Protein AF-F3KJ73-F1 (afdb_monomer_lite)

Secondary structure (DSSP, 8-state):
--HHHHHHHHHHHHTTS--------HHHHHHHHHHHHHHHHHHHHHHHHHHHTT-HHHHHHHHHHHHHHHHHHHHHHHHHHHHHHHHHHHHHHHHHHHHHTT--HHHHHHHHHHHHHHHTTS---S-HHHHHHHHHHHHHHHHHHHHHHT-HHHHHHHHHHHHHHHHHHHHS--S-HHHHHHHHHHHHHHHHHHHTT--HHHHHHHHHHHHHHHHHHHHHHHHHHHHHHHHHHHHHH----

Structure (mmCIF, N/CA/C/O backbone):
data_AF-F3KJ73-F1
#
_entry.id   AF-F3KJ73-F1
#
loop_
_atom_site.group_PDB
_atom_site.id
_atom_site.type_symbol
_atom_site.label_atom_id
_atom_site.label_alt_id
_atom_site.label_comp_id
_atom_site.label_asym_id
_atom_site.label_entity_id
_atom_site.label_seq_id
_atom_site.pdbx_PDB_ins_code
_atom_site.Cartn_x
_atom_site.Cartn_y
_atom_site.Cartn_z
_atom_site.occupancy
_atom_site.B_iso_or_equiv
_atom_site.auth_seq_id
_atom_site.auth_comp_id
_atom_site.auth_asym_id
_atom_site.auth_atom_id
_atom_site.pdbx_PDB_model_num
ATOM 1 N N . MET A 1 1 ? -6.380 57.209 -18.522 1.00 52.78 1 MET A N 1
ATOM 2 C CA . MET A 1 1 ? -5.997 56.316 -17.401 1.00 52.78 1 MET A CA 1
ATOM 3 C C . MET A 1 1 ? -6.526 54.876 -17.572 1.00 52.78 1 MET A C 1
ATOM 5 O O . MET A 1 1 ? -6.978 54.274 -16.612 1.00 52.78 1 MET A O 1
ATOM 9 N N . LYS A 1 2 ? -6.489 54.308 -18.791 1.00 51.50 2 LYS A N 1
ATOM 10 C CA . LYS A 1 2 ? -6.886 52.906 -19.067 1.00 51.50 2 LYS A CA 1
ATOM 11 C C . LYS A 1 2 ? -5.881 52.136 -19.941 1.00 51.50 2 LYS A C 1
ATOM 13 O O . LYS A 1 2 ? -5.994 50.927 -20.051 1.00 51.50 2 LYS A O 1
ATOM 18 N N . LEU A 1 3 ? -4.882 52.806 -20.525 1.00 44.19 3 LEU A N 1
ATOM 19 C CA . LEU A 1 3 ? -3.929 52.182 -21.453 1.00 44.19 3 LEU A CA 1
ATOM 20 C C . LEU A 1 3 ? -2.746 51.506 -20.734 1.00 44.19 3 LEU A C 1
ATOM 22 O O . LEU A 1 3 ? -2.276 50.460 -21.161 1.00 44.19 3 LEU A O 1
ATOM 26 N N . THR A 1 4 ? -2.314 52.049 -19.593 1.00 46.94 4 THR A N 1
ATOM 27 C CA . THR A 1 4 ? -1.216 51.492 -18.783 1.00 46.94 4 THR A CA 1
ATOM 28 C C . THR A 1 4 ? -1.594 50.201 -18.052 1.00 46.94 4 THR A C 1
ATOM 30 O O . THR A 1 4 ? -0.714 49.413 -17.727 1.00 46.94 4 THR A O 1
ATOM 33 N N . PHE A 1 5 ? -2.889 49.946 -17.840 1.00 45.97 5 PHE A N 1
ATOM 34 C CA . PHE A 1 5 ? -3.372 48.734 -17.169 1.00 45.97 5 PHE A CA 1
ATOM 35 C C . PHE A 1 5 ? -3.353 47.504 -18.096 1.00 45.97 5 PHE A C 1
ATOM 37 O O . PHE A 1 5 ? -3.028 46.406 -17.659 1.00 45.97 5 PHE A O 1
ATOM 44 N N . TYR A 1 6 ? -3.614 47.689 -19.397 1.00 47.72 6 TYR A N 1
ATOM 45 C CA . TYR A 1 6 ? -3.570 46.592 -20.374 1.00 47.72 6 TYR A CA 1
ATOM 46 C C . TYR A 1 6 ? -2.143 46.166 -20.740 1.00 47.72 6 TYR A C 1
ATOM 48 O O . TYR A 1 6 ? -1.918 44.993 -21.029 1.00 47.72 6 TYR A O 1
ATOM 56 N N . LEU A 1 7 ? -1.166 47.079 -20.671 1.00 44.06 7 LEU A N 1
ATOM 57 C CA . LEU A 1 7 ? 0.230 46.739 -20.959 1.00 44.06 7 LEU A CA 1
ATOM 58 C C . LEU A 1 7 ? 0.836 45.820 -19.881 1.00 44.06 7 LEU A C 1
ATOM 60 O O . LEU A 1 7 ? 1.591 44.909 -20.206 1.00 44.06 7 LEU A O 1
ATOM 64 N N . TYR A 1 8 ? 0.449 46.004 -18.613 1.00 46.38 8 TYR A N 1
ATOM 65 C CA . TYR A 1 8 ? 0.859 45.112 -17.522 1.00 46.38 8 TYR A CA 1
ATOM 66 C C . TYR A 1 8 ? 0.185 43.735 -17.605 1.00 46.38 8 TYR A C 1
ATOM 68 O O . TYR A 1 8 ? 0.820 42.732 -17.289 1.00 46.38 8 TYR A O 1
ATOM 76 N N . LEU A 1 9 ? -1.057 43.657 -18.098 1.00 41.31 9 LEU A N 1
ATOM 77 C CA . LEU A 1 9 ? -1.753 42.377 -18.261 1.00 41.31 9 LEU A CA 1
ATOM 78 C C . LEU A 1 9 ? -1.114 41.504 -19.359 1.00 41.31 9 LEU A C 1
ATOM 80 O O . LEU A 1 9 ? -1.038 40.289 -19.211 1.00 41.31 9 LEU A O 1
ATOM 84 N N . ILE A 1 10 ? -0.591 42.113 -20.429 1.00 47.97 10 ILE A N 1
ATOM 85 C CA . ILE A 1 10 ? 0.081 41.384 -21.521 1.00 47.97 10 ILE A CA 1
ATOM 86 C C . ILE A 1 10 ? 1.466 40.871 -21.091 1.00 47.97 10 ILE A C 1
ATOM 88 O O . ILE A 1 10 ? 1.855 39.773 -21.481 1.00 47.97 10 ILE A O 1
ATOM 92 N N . ILE A 1 11 ? 2.183 41.601 -20.231 1.00 46.78 11 ILE A N 1
ATOM 93 C CA . ILE A 1 11 ? 3.497 41.166 -19.723 1.00 46.78 11 ILE A CA 1
ATOM 94 C C . ILE A 1 11 ? 3.358 40.008 -18.718 1.00 46.78 11 ILE A C 1
ATOM 96 O O . ILE A 1 11 ? 4.176 39.090 -18.733 1.00 46.78 11 ILE A O 1
ATOM 100 N N . VAL A 1 12 ? 2.295 39.981 -17.905 1.00 40.19 12 VAL A N 1
ATOM 101 C CA . VAL A 1 12 ? 2.042 38.864 -16.971 1.00 40.19 12 VAL A CA 1
ATOM 102 C C . VAL A 1 12 ? 1.612 37.587 -17.706 1.00 40.19 12 VAL A C 1
ATOM 104 O O . VAL A 1 12 ? 1.987 36.493 -17.292 1.00 40.19 12 VAL A O 1
ATOM 107 N N . VAL A 1 13 ? 0.906 37.702 -18.836 1.00 41.72 13 VAL A N 1
ATOM 108 C CA . VAL A 1 13 ? 0.508 36.534 -19.644 1.00 41.72 13 VAL A CA 1
ATOM 109 C C . VAL A 1 13 ? 1.679 35.974 -20.468 1.00 41.72 13 VAL A C 1
ATOM 111 O O . VAL A 1 13 ? 1.745 34.766 -20.680 1.00 41.72 13 VAL A O 1
ATOM 114 N N . PHE A 1 14 ? 2.655 36.797 -20.869 1.00 35.41 14 PHE A N 1
ATOM 115 C CA . PHE A 1 14 ? 3.817 36.318 -21.634 1.00 35.41 14 PHE A CA 1
ATOM 116 C C . PHE A 1 14 ? 4.936 35.708 -20.770 1.00 35.41 14 PHE A C 1
ATOM 118 O O . PHE A 1 14 ? 5.710 34.892 -21.266 1.00 35.41 14 PHE A O 1
ATOM 125 N N . ALA A 1 15 ? 5.000 36.027 -19.472 1.00 38.41 15 ALA A N 1
ATOM 126 C CA . ALA A 1 15 ? 5.974 35.431 -18.549 1.00 38.41 15 ALA A CA 1
ATOM 127 C C . ALA A 1 15 ? 5.635 33.982 -18.130 1.00 38.41 15 ALA A C 1
ATOM 129 O O . ALA A 1 15 ? 6.508 33.271 -17.643 1.00 38.41 15 ALA A O 1
ATOM 130 N N . PHE A 1 16 ? 4.402 33.515 -18.365 1.00 38.56 16 PHE A N 1
ATOM 131 C CA . PHE A 1 16 ? 3.991 32.120 -18.134 1.00 38.56 16 PHE A CA 1
ATOM 132 C C . PHE A 1 16 ? 4.123 31.21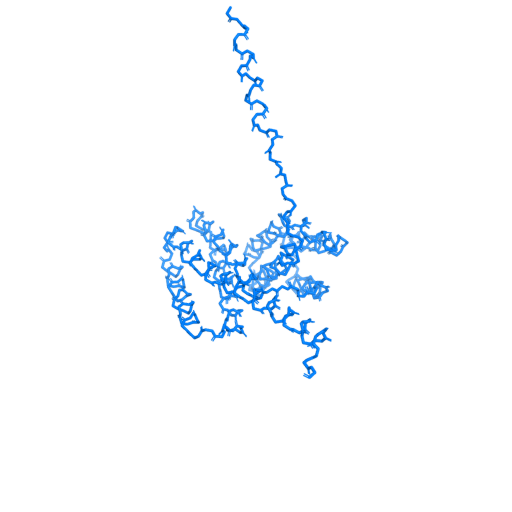7 -19.377 1.00 38.56 16 PHE A C 1
ATOM 134 O O . PHE A 1 16 ? 3.861 30.019 -19.300 1.00 38.56 16 PHE A O 1
ATOM 141 N N . GLY A 1 17 ? 4.544 31.767 -20.522 1.00 33.19 17 GLY A N 1
ATOM 142 C CA . GLY A 1 17 ? 4.559 31.073 -21.817 1.00 33.19 17 GLY A CA 1
ATOM 143 C C . GLY A 1 17 ? 5.845 30.321 -22.173 1.00 33.19 17 GLY A C 1
ATOM 144 O O . GLY A 1 17 ? 5.947 29.820 -23.289 1.00 33.19 17 GLY A O 1
ATOM 145 N N . ILE A 1 18 ? 6.833 30.242 -21.276 1.00 38.88 18 ILE A N 1
ATOM 146 C CA . ILE A 1 18 ? 8.093 29.520 -21.525 1.00 38.88 18 ILE A CA 1
ATOM 147 C C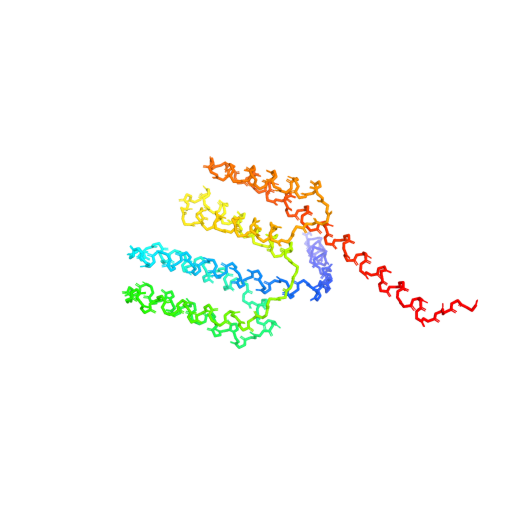 . ILE A 1 18 ? 8.431 28.629 -20.324 1.00 38.88 18 ILE A C 1
ATOM 149 O O . ILE A 1 18 ? 9.519 28.687 -19.763 1.00 38.88 18 ILE A O 1
ATOM 153 N N . PHE A 1 19 ? 7.496 27.768 -19.925 1.00 33.50 19 PHE A N 1
ATOM 154 C CA . PHE A 1 19 ? 7.913 26.463 -19.423 1.00 33.50 19 PHE A CA 1
ATOM 155 C C . PHE A 1 19 ? 8.141 25.600 -20.657 1.00 33.50 19 PHE A C 1
ATOM 157 O O . PHE A 1 19 ? 7.225 24.994 -21.210 1.00 33.50 19 PHE A O 1
ATOM 164 N N . THR A 1 20 ? 9.381 25.593 -21.139 1.00 29.62 20 THR A N 1
ATOM 165 C CA . THR A 1 20 ? 9.847 24.483 -21.957 1.00 29.62 20 THR A CA 1
ATOM 166 C C . THR A 1 20 ? 9.639 23.233 -21.118 1.00 29.62 20 THR A C 1
ATOM 168 O O . THR A 1 20 ? 10.323 23.054 -20.110 1.00 29.62 20 THR A O 1
ATOM 171 N N . PHE A 1 21 ? 8.683 22.393 -21.513 1.00 32.50 21 PHE A N 1
ATOM 172 C CA . PHE A 1 21 ? 8.703 20.983 -21.169 1.00 32.50 21 PHE A CA 1
ATOM 173 C C . PHE A 1 21 ? 10.054 20.458 -21.651 1.00 32.50 21 PHE A C 1
ATOM 175 O O . PHE A 1 21 ? 10.248 20.160 -22.830 1.00 32.50 21 PHE A O 1
ATOM 182 N N . THR A 1 22 ? 11.038 20.427 -20.758 1.00 31.39 22 THR A N 1
ATOM 183 C CA . THR A 1 22 ? 12.159 19.527 -20.938 1.00 31.39 22 THR A CA 1
ATOM 184 C C . THR A 1 22 ? 11.528 18.145 -20.979 1.00 31.39 22 THR A C 1
ATOM 186 O O . THR A 1 22 ? 10.776 17.773 -20.081 1.00 31.39 22 THR A O 1
ATOM 189 N N . ASN A 1 23 ? 11.750 17.421 -22.076 1.00 32.97 23 ASN A N 1
ATOM 190 C CA . ASN A 1 23 ? 11.418 16.008 -22.169 1.00 32.97 23 ASN A CA 1
ATOM 191 C C . ASN A 1 23 ? 12.169 15.303 -21.038 1.00 32.97 23 ASN A C 1
ATOM 193 O O . ASN A 1 23 ? 13.349 14.974 -21.172 1.00 32.97 23 ASN A O 1
ATOM 197 N N . SER A 1 24 ? 11.515 15.157 -19.890 1.00 29.59 24 SER A N 1
ATOM 198 C CA . SER A 1 24 ? 12.067 14.441 -18.764 1.00 29.59 24 SER A CA 1
ATOM 199 C C . SER A 1 24 ? 12.010 12.962 -19.105 1.00 29.59 24 SER A C 1
ATOM 201 O O . SER A 1 24 ? 10.958 12.335 -19.072 1.00 29.59 24 SER A O 1
ATOM 203 N N . VAL A 1 25 ? 13.186 12.449 -19.452 1.00 34.12 25 VAL A N 1
ATOM 204 C CA . VAL A 1 25 ? 13.675 11.160 -18.975 1.00 34.12 25 VAL A CA 1
ATOM 205 C C . VAL A 1 25 ? 12.771 9.975 -19.339 1.00 34.12 25 VAL A C 1
ATOM 207 O O . VAL A 1 25 ? 11.984 9.490 -18.535 1.00 34.12 25 VAL A O 1
ATOM 210 N N . PHE A 1 26 ? 12.989 9.412 -20.530 1.00 32.97 26 PHE A N 1
ATOM 211 C CA . PHE A 1 26 ? 12.457 8.093 -20.902 1.00 32.97 26 PHE A CA 1
ATOM 212 C C . PHE A 1 26 ? 12.797 6.987 -19.877 1.00 32.97 26 PHE A C 1
ATOM 214 O O . PHE A 1 26 ? 12.058 6.019 -19.778 1.00 32.97 26 PHE A O 1
ATOM 221 N N . ALA A 1 27 ? 13.852 7.149 -19.069 1.00 30.78 27 ALA A N 1
ATOM 222 C CA . ALA A 1 27 ? 14.213 6.207 -18.005 1.00 30.78 27 ALA A CA 1
ATOM 223 C C . ALA A 1 27 ? 13.337 6.306 -16.732 1.00 30.78 27 ALA A C 1
ATOM 225 O O . ALA A 1 27 ? 13.255 5.338 -15.992 1.00 30.78 27 ALA A O 1
ATOM 226 N N . GLN A 1 28 ? 12.652 7.431 -16.485 1.00 37.38 28 GLN A N 1
ATOM 227 C CA . GLN A 1 28 ? 11.828 7.633 -15.282 1.00 37.38 28 GLN A CA 1
ATOM 228 C C . GLN A 1 28 ? 10.422 7.027 -15.441 1.00 37.38 28 GLN A C 1
ATOM 230 O O . GLN A 1 28 ? 9.738 6.772 -14.455 1.00 37.38 28 GLN A O 1
ATOM 235 N N . ASN A 1 29 ? 9.988 6.769 -16.681 1.00 45.56 29 ASN A N 1
ATOM 236 C CA . ASN A 1 29 ? 8.670 6.200 -16.966 1.00 45.56 29 ASN A CA 1
ATOM 237 C C . ASN A 1 29 ? 8.579 4.689 -16.699 1.00 45.56 29 ASN A C 1
ATOM 239 O O . ASN A 1 29 ? 7.525 4.245 -16.260 1.00 45.56 29 ASN A O 1
ATOM 243 N N . GLU A 1 30 ? 9.644 3.909 -16.920 1.00 48.50 30 GLU A N 1
ATOM 244 C CA . GLU A 1 30 ? 9.627 2.449 -16.684 1.00 48.50 30 GLU A CA 1
ATOM 245 C C . GLU A 1 30 ? 9.627 2.090 -15.188 1.00 48.50 30 GLU A C 1
ATOM 247 O O . GLU A 1 30 ? 9.026 1.100 -14.775 1.00 48.50 30 GLU A O 1
ATOM 252 N N . GLU A 1 31 ? 10.258 2.914 -14.349 1.00 56.25 31 GLU A N 1
ATOM 253 C CA . GLU A 1 31 ? 10.370 2.670 -12.902 1.00 56.25 31 GLU A CA 1
ATOM 254 C C . GLU A 1 31 ? 9.093 3.048 -12.135 1.00 56.25 31 GLU A C 1
ATOM 256 O O . GLU A 1 31 ? 8.834 2.541 -11.039 1.00 56.25 31 GLU A O 1
ATOM 261 N N . ASN A 1 32 ? 8.239 3.875 -12.744 1.00 69.88 32 ASN A N 1
ATOM 262 C CA . ASN A 1 32 ? 6.948 4.253 -12.180 1.00 69.88 32 ASN A CA 1
ATOM 263 C C . ASN A 1 32 ? 5.928 3.104 -12.232 1.00 69.88 32 ASN A C 1
ATOM 265 O O . ASN A 1 32 ? 5.080 3.014 -11.352 1.00 69.88 32 ASN A O 1
ATOM 269 N N . HIS A 1 33 ? 5.992 2.185 -13.203 1.00 85.12 33 HIS A N 1
ATOM 270 C CA . HIS A 1 33 ? 4.997 1.101 -13.298 1.00 85.12 33 HIS A CA 1
ATOM 271 C C . HIS A 1 33 ? 5.147 0.080 -12.175 1.00 85.12 33 HIS A C 1
ATOM 273 O O . HIS A 1 33 ? 4.157 -0.286 -11.542 1.00 85.12 33 HIS A O 1
ATOM 279 N N . SER A 1 34 ? 6.387 -0.317 -11.879 1.00 88.75 34 SER A N 1
ATOM 280 C CA . SER A 1 34 ? 6.703 -1.275 -10.815 1.00 88.75 34 SER A CA 1
ATOM 281 C C . SER A 1 34 ? 6.245 -0.780 -9.443 1.00 88.75 34 SER A C 1
ATOM 283 O O . SER A 1 34 ? 5.686 -1.554 -8.663 1.00 88.75 34 SER A O 1
ATOM 285 N N . SER A 1 35 ? 6.428 0.512 -9.147 1.00 92.00 35 SER A N 1
ATOM 286 C CA . SER A 1 35 ? 5.961 1.097 -7.887 1.00 92.00 35 SER A CA 1
ATOM 287 C C . SER A 1 35 ? 4.440 1.164 -7.819 1.00 92.00 35 SER A C 1
ATOM 289 O O . SER A 1 35 ? 3.875 0.742 -6.810 1.00 92.00 35 SER A O 1
ATOM 291 N N . ILE A 1 36 ? 3.763 1.573 -8.899 1.00 94.19 36 ILE A N 1
ATOM 292 C CA . ILE A 1 36 ? 2.296 1.628 -8.924 1.00 94.19 36 ILE A CA 1
ATOM 293 C C . ILE A 1 36 ? 1.694 0.237 -8.696 1.00 94.19 36 ILE A C 1
ATOM 295 O O . ILE A 1 36 ? 0.815 0.072 -7.850 1.00 94.19 36 ILE A O 1
ATOM 299 N N . VAL A 1 37 ? 2.187 -0.776 -9.411 1.00 94.19 37 VAL A N 1
ATOM 300 C CA . VAL A 1 37 ? 1.730 -2.165 -9.266 1.00 94.19 37 VAL A CA 1
ATOM 301 C C . VAL A 1 37 ? 1.975 -2.675 -7.849 1.00 94.19 37 VAL A C 1
ATOM 303 O O . VAL A 1 37 ? 1.078 -3.249 -7.236 1.00 94.19 37 VAL A O 1
ATOM 306 N N . THR A 1 38 ? 3.161 -2.416 -7.297 1.00 95.06 38 THR A N 1
ATOM 307 C CA . THR A 1 38 ? 3.528 -2.867 -5.950 1.00 95.06 38 THR A CA 1
ATOM 308 C C . THR A 1 38 ? 2.641 -2.243 -4.874 1.00 95.06 38 THR A C 1
ATOM 310 O O . THR A 1 38 ? 2.089 -2.957 -4.041 1.00 95.06 38 THR A O 1
ATOM 313 N N . ILE A 1 39 ? 2.464 -0.921 -4.900 1.00 97.19 39 ILE A N 1
ATOM 314 C CA . ILE A 1 39 ? 1.639 -0.193 -3.926 1.00 97.19 39 ILE A CA 1
ATOM 315 C C . ILE A 1 39 ? 0.179 -0.648 -4.022 1.00 97.19 39 ILE A C 1
ATOM 317 O O . ILE A 1 39 ? -0.460 -0.907 -3.001 1.00 97.19 39 ILE A O 1
ATOM 321 N N . THR A 1 40 ? -0.332 -0.813 -5.246 1.00 97.81 40 THR A N 1
ATOM 322 C CA . THR A 1 40 ? -1.687 -1.334 -5.479 1.00 97.81 40 THR A CA 1
ATOM 323 C C . THR A 1 40 ? -1.824 -2.760 -4.940 1.00 97.81 40 THR A C 1
ATOM 325 O O . THR A 1 40 ? -2.809 -3.078 -4.279 1.00 97.81 40 THR A O 1
ATOM 328 N N . GLY A 1 41 ? -0.811 -3.607 -5.146 1.00 97.88 41 GLY A N 1
ATOM 329 C CA . GLY A 1 41 ? -0.745 -4.959 -4.593 1.00 97.88 41 GLY A CA 1
ATOM 330 C C . GLY A 1 41 ? -0.796 -4.987 -3.063 1.00 97.88 41 GLY A C 1
ATOM 331 O O . GLY A 1 41 ? -1.563 -5.765 -2.501 1.00 97.88 41 GLY A O 1
ATOM 332 N N . ILE A 1 42 ? -0.066 -4.093 -2.387 1.00 98.44 42 ILE A N 1
ATOM 333 C CA . ILE A 1 42 ? -0.112 -3.958 -0.919 1.00 98.44 42 ILE A CA 1
ATOM 334 C C . ILE A 1 42 ? -1.520 -3.548 -0.455 1.00 98.44 42 ILE A C 1
ATOM 336 O O . ILE A 1 42 ? -2.045 -4.114 0.504 1.00 98.44 42 ILE A O 1
ATOM 340 N N . GLY A 1 43 ? -2.164 -2.605 -1.150 1.00 98.44 43 GLY A N 1
ATOM 341 C CA . GLY A 1 43 ? -3.545 -2.204 -0.859 1.00 98.44 43 GLY A CA 1
ATOM 342 C C . GLY A 1 43 ? -4.560 -3.346 -1.030 1.00 98.44 43 GLY A C 1
ATOM 343 O O . GLY A 1 43 ? -5.459 -3.527 -0.199 1.00 98.44 43 GLY A O 1
ATOM 344 N N . LEU A 1 44 ? -4.376 -4.187 -2.053 1.00 98.62 44 LEU A N 1
ATOM 345 C CA . LEU A 1 44 ? -5.162 -5.408 -2.248 1.00 98.62 44 LEU A CA 1
ATOM 346 C C . LEU A 1 44 ? -4.920 -6.448 -1.148 1.00 98.62 44 LEU A C 1
ATOM 348 O O . LEU A 1 44 ? -5.880 -7.059 -0.678 1.00 98.62 44 LEU A O 1
ATOM 352 N N . ASP A 1 45 ? -3.680 -6.628 -0.694 1.00 98.50 45 ASP A N 1
ATOM 353 C CA . ASP A 1 45 ? -3.365 -7.547 0.404 1.00 98.50 45 ASP A CA 1
ATOM 354 C C . ASP A 1 45 ? -4.018 -7.106 1.719 1.00 98.50 45 ASP A C 1
ATOM 356 O O . ASP A 1 45 ? -4.585 -7.933 2.436 1.00 98.50 45 ASP A O 1
ATOM 360 N N . LEU A 1 46 ? -4.022 -5.804 2.018 1.00 98.56 46 LEU A N 1
ATOM 361 C CA . LEU A 1 46 ? -4.739 -5.252 3.172 1.00 98.56 46 LEU A CA 1
ATOM 362 C C . LEU A 1 46 ? -6.256 -5.438 3.046 1.00 98.56 46 LEU A C 1
ATOM 364 O O . LEU A 1 46 ? -6.922 -5.843 4.002 1.00 98.56 46 LEU A O 1
ATOM 368 N N . THR A 1 47 ? -6.800 -5.227 1.846 1.00 98.62 47 THR A N 1
ATOM 369 C CA . THR A 1 47 ? -8.215 -5.497 1.548 1.00 98.62 47 THR A CA 1
ATOM 370 C C . THR A 1 47 ? -8.551 -6.970 1.795 1.00 98.62 47 THR A C 1
ATOM 372 O O . THR A 1 47 ? -9.517 -7.289 2.489 1.00 98.62 47 THR A O 1
ATOM 375 N N . LYS A 1 48 ? -7.712 -7.886 1.305 1.00 98.25 48 LYS A N 1
ATOM 376 C CA . LYS A 1 48 ? -7.845 -9.333 1.498 1.00 98.25 48 LYS A CA 1
ATOM 377 C C . LYS A 1 48 ? -7.792 -9.725 2.975 1.00 98.25 48 LYS A C 1
ATOM 379 O O . LYS A 1 48 ? -8.619 -10.518 3.417 1.00 98.25 48 LYS A O 1
ATOM 384 N N . GLN A 1 49 ? -6.875 -9.155 3.757 1.00 98.00 49 GLN A N 1
ATOM 385 C CA . GLN A 1 49 ? -6.797 -9.387 5.206 1.00 98.00 49 GLN A CA 1
ATOM 386 C C . GLN A 1 49 ? -8.070 -8.929 5.936 1.00 98.00 49 GLN A C 1
ATOM 388 O O . GLN A 1 49 ? -8.581 -9.639 6.807 1.00 98.00 49 GLN A O 1
ATOM 393 N N . ALA A 1 50 ? -8.633 -7.782 5.551 1.00 97.81 50 ALA A N 1
ATOM 394 C CA . ALA A 1 50 ? -9.899 -7.306 6.100 1.00 97.81 50 ALA A CA 1
ATOM 395 C C . ALA A 1 50 ? -11.070 -8.246 5.750 1.00 97.81 50 ALA A C 1
ATOM 397 O O . ALA A 1 50 ? -11.881 -8.571 6.617 1.00 97.81 50 ALA A O 1
ATOM 398 N N . LEU A 1 51 ? -11.122 -8.765 4.521 1.00 97.69 51 LEU A N 1
ATOM 399 C CA . LEU A 1 51 ? -12.138 -9.739 4.101 1.00 97.69 51 LEU A CA 1
ATOM 400 C C . LEU A 1 51 ? -12.013 -11.083 4.830 1.00 97.69 51 LEU A C 1
ATOM 402 O O . LEU A 1 51 ? -13.025 -11.655 5.229 1.00 97.69 51 LEU A O 1
ATOM 406 N N . LEU A 1 52 ? -10.790 -11.562 5.082 1.00 96.94 52 LEU A N 1
ATOM 407 C CA . LEU A 1 52 ? -10.545 -12.785 5.863 1.00 96.94 52 LEU A CA 1
ATOM 408 C C . LEU A 1 52 ? -11.065 -12.688 7.305 1.00 96.94 52 LEU A C 1
ATOM 410 O O . LEU A 1 52 ? -11.390 -13.703 7.917 1.00 96.94 52 LEU A O 1
ATOM 414 N N . THR A 1 53 ? -11.174 -11.472 7.839 1.00 95.88 53 THR A N 1
ATOM 415 C CA . THR A 1 53 ? -11.754 -11.198 9.162 1.00 95.88 53 THR A CA 1
ATOM 416 C C . THR A 1 53 ? -13.221 -10.755 9.091 1.00 95.88 53 THR A C 1
ATOM 418 O O . THR A 1 53 ? -13.788 -10.344 10.102 1.00 95.88 53 THR A O 1
ATOM 421 N N . ASN A 1 54 ? -13.856 -10.862 7.915 1.00 94.94 54 ASN A N 1
ATOM 422 C CA . ASN A 1 54 ? -15.219 -10.404 7.616 1.00 94.94 54 ASN A CA 1
ATOM 423 C C . ASN A 1 54 ? -15.468 -8.917 7.934 1.00 94.94 54 ASN A C 1
ATOM 425 O O . ASN A 1 54 ? -16.598 -8.504 8.210 1.00 94.94 54 ASN A O 1
ATOM 429 N N . ASN A 1 55 ? -14.425 -8.088 7.880 1.00 97.00 55 ASN A N 1
ATOM 430 C CA . ASN A 1 55 ? -14.518 -6.659 8.141 1.00 97.00 55 ASN A CA 1
ATOM 431 C C . ASN A 1 55 ? -14.692 -5.866 6.838 1.00 97.00 55 ASN A C 1
ATOM 433 O O . ASN A 1 55 ? -13.759 -5.242 6.331 1.00 97.00 55 ASN A O 1
ATOM 437 N N . PHE A 1 56 ? -15.917 -5.875 6.307 1.00 97.81 56 PHE A N 1
ATOM 438 C CA . PHE A 1 56 ? -16.263 -5.187 5.057 1.00 97.81 56 PHE A CA 1
ATOM 439 C C . PHE A 1 56 ? -16.043 -3.673 5.111 1.00 97.81 56 PHE A C 1
ATOM 441 O O . PHE A 1 56 ? -15.626 -3.098 4.115 1.00 97.81 56 PHE A O 1
ATOM 448 N N . ASN A 1 57 ? -16.248 -3.030 6.264 1.00 97.56 57 ASN A N 1
ATOM 449 C CA . ASN A 1 57 ? -16.038 -1.584 6.399 1.00 97.56 57 ASN A CA 1
ATOM 450 C C . ASN A 1 57 ? -14.557 -1.209 6.218 1.00 97.56 57 ASN A C 1
ATOM 452 O O . ASN A 1 57 ? -14.236 -0.185 5.623 1.00 97.56 57 ASN A O 1
ATOM 456 N N . VAL A 1 58 ? -13.642 -2.029 6.742 1.00 97.88 58 VAL A N 1
ATOM 457 C CA . VAL A 1 58 ? -12.197 -1.817 6.564 1.00 97.88 58 VAL A CA 1
ATOM 458 C C . VAL A 1 58 ? -11.762 -2.222 5.153 1.00 97.88 58 VAL A C 1
ATOM 460 O O . VAL A 1 58 ? -10.987 -1.499 4.528 1.00 97.88 58 VAL A O 1
ATOM 463 N N . ALA A 1 59 ? -12.303 -3.322 4.618 1.00 98.50 59 ALA A N 1
ATOM 464 C CA . ALA A 1 59 ? -12.056 -3.739 3.237 1.00 98.50 59 ALA A CA 1
ATOM 465 C C . ALA A 1 59 ? -12.472 -2.652 2.233 1.00 98.50 59 ALA A C 1
ATOM 467 O O . ALA A 1 59 ? -11.725 -2.354 1.304 1.00 98.50 59 ALA A O 1
ATOM 468 N N . GLU A 1 60 ? -13.621 -2.008 2.455 1.00 98.50 60 GLU A N 1
ATOM 469 C CA . GLU A 1 60 ? -14.095 -0.875 1.663 1.00 98.50 60 GLU A CA 1
ATOM 470 C C . GLU A 1 60 ? -13.057 0.248 1.657 1.00 98.50 60 GLU A C 1
ATOM 472 O O . GLU A 1 60 ? -12.609 0.652 0.587 1.00 98.50 60 GLU A O 1
ATOM 477 N N . LYS A 1 61 ? -12.591 0.695 2.827 1.00 98.31 61 LYS A N 1
ATOM 478 C CA . LYS A 1 61 ? -11.598 1.775 2.923 1.00 98.31 61 LYS A CA 1
ATOM 479 C C . LYS A 1 61 ? -10.292 1.450 2.199 1.00 98.31 61 LYS A C 1
ATOM 481 O O . LYS A 1 61 ? -9.801 2.296 1.452 1.00 98.31 61 LYS A O 1
ATOM 486 N N . TYR A 1 62 ? -9.753 0.240 2.367 1.00 98.62 62 TYR A N 1
ATOM 487 C CA . TYR A 1 62 ? -8.543 -0.170 1.647 1.00 98.62 62 TYR A CA 1
ATOM 488 C C . TYR A 1 62 ? -8.773 -0.262 0.140 1.00 98.62 62 TYR A C 1
ATOM 490 O O . TYR A 1 62 ? -7.947 0.228 -0.629 1.00 98.62 62 TYR A O 1
ATOM 498 N N . SER A 1 63 ? -9.910 -0.804 -0.299 1.00 98.31 63 SER A N 1
ATOM 499 C CA . SER A 1 63 ? -10.247 -0.855 -1.723 1.00 98.31 63 SER A CA 1
ATOM 500 C C . SER A 1 63 ? -10.424 0.544 -2.328 1.00 98.31 63 SER A C 1
ATOM 502 O O . SER A 1 63 ? -9.985 0.768 -3.453 1.00 98.31 63 SER A O 1
ATOM 504 N N . THR A 1 64 ? -10.961 1.512 -1.577 1.00 98.19 64 THR A N 1
ATOM 505 C CA . THR A 1 64 ? -11.049 2.924 -1.982 1.00 98.19 64 THR A CA 1
ATOM 506 C C . THR A 1 64 ? -9.665 3.553 -2.118 1.00 98.19 64 THR A C 1
ATOM 508 O O . THR A 1 64 ? -9.373 4.170 -3.139 1.00 98.19 64 THR A O 1
ATOM 511 N N . MET A 1 65 ? -8.787 3.382 -1.122 1.00 97.31 65 MET A N 1
ATOM 512 C CA . MET A 1 65 ? -7.403 3.880 -1.186 1.00 97.31 65 MET A CA 1
ATOM 513 C C . MET A 1 65 ? -6.658 3.291 -2.386 1.00 97.31 65 MET A C 1
ATOM 515 O O . MET A 1 65 ? -6.019 4.022 -3.139 1.00 97.31 65 MET A O 1
ATOM 519 N N . THR A 1 66 ? -6.812 1.984 -2.601 1.00 97.56 66 THR A N 1
ATOM 520 C CA . THR A 1 66 ? -6.199 1.239 -3.706 1.00 97.56 66 THR A CA 1
ATOM 521 C C . THR A 1 66 ? -6.689 1.747 -5.062 1.00 97.56 66 THR A C 1
ATOM 523 O O . THR A 1 66 ? -5.874 2.051 -5.931 1.00 97.56 66 THR A O 1
ATOM 526 N N . ASN A 1 67 ? -8.005 1.911 -5.236 1.00 97.88 67 ASN A N 1
ATOM 527 C CA . ASN A 1 67 ? -8.593 2.449 -6.465 1.00 97.88 67 ASN A CA 1
ATOM 528 C C . ASN A 1 67 ? -8.153 3.892 -6.728 1.00 97.88 67 ASN A C 1
ATOM 530 O O . ASN A 1 67 ? -7.771 4.220 -7.848 1.00 97.88 67 ASN A O 1
ATOM 534 N N . ASN A 1 68 ? -8.149 4.749 -5.705 1.00 96.75 68 ASN A N 1
ATOM 535 C CA . ASN A 1 68 ? -7.710 6.136 -5.845 1.00 96.75 68 ASN A CA 1
ATOM 536 C C . ASN A 1 68 ? -6.232 6.218 -6.240 1.00 96.75 68 ASN A C 1
ATOM 538 O O . ASN A 1 68 ? -5.875 6.991 -7.130 1.00 96.75 68 ASN A O 1
ATOM 542 N N . PHE A 1 69 ? -5.377 5.408 -5.611 1.00 96.44 69 PHE A N 1
ATOM 543 C CA . PHE A 1 69 ? -3.955 5.351 -5.928 1.00 96.44 69 PHE A CA 1
ATOM 544 C C . PHE A 1 69 ? -3.696 4.820 -7.347 1.00 96.44 69 PHE A C 1
ATOM 546 O O . PHE A 1 69 ? -2.911 5.404 -8.096 1.00 96.44 69 PHE A O 1
ATOM 553 N N . TYR A 1 70 ? -4.364 3.738 -7.749 1.00 96.81 70 TYR A N 1
ATOM 554 C CA . TYR A 1 70 ? -4.224 3.202 -9.102 1.00 96.81 70 TYR A CA 1
ATOM 555 C C . TYR A 1 70 ? -4.751 4.200 -10.142 1.00 96.81 70 TYR A C 1
ATOM 557 O O . TYR A 1 70 ? -4.057 4.549 -11.098 1.00 96.81 70 TYR A O 1
ATOM 565 N N . GLY A 1 71 ? -5.952 4.735 -9.912 1.00 95.88 71 GLY A N 1
ATOM 566 C CA . GLY A 1 71 ? -6.625 5.687 -10.789 1.00 95.88 71 GLY A CA 1
ATOM 567 C C . GLY A 1 71 ? -5.852 6.993 -10.973 1.00 95.88 71 GLY A C 1
ATOM 568 O O . GLY A 1 71 ? -5.732 7.459 -12.106 1.00 95.88 71 GLY A O 1
ATOM 569 N N . LYS A 1 72 ? -5.253 7.558 -9.907 1.00 94.25 72 LYS A N 1
ATOM 570 C CA . LYS A 1 72 ? -4.417 8.774 -10.018 1.00 94.25 72 LYS A CA 1
ATOM 571 C C . LYS A 1 72 ? -3.168 8.546 -10.881 1.00 94.25 72 LYS A C 1
ATOM 573 O O . LYS A 1 72 ? -2.684 9.484 -11.507 1.00 94.25 72 LYS A O 1
ATOM 578 N N . ASN A 1 73 ? -2.688 7.303 -10.969 1.00 92.81 73 ASN A N 1
ATOM 579 C CA . ASN A 1 73 ? -1.452 6.937 -11.659 1.00 92.81 73 ASN A CA 1
ATOM 580 C C . ASN A 1 73 ? -1.650 6.167 -12.981 1.00 92.81 73 ASN A C 1
ATOM 582 O O . ASN A 1 73 ? -0.670 5.837 -13.652 1.00 92.81 73 ASN A O 1
ATOM 586 N N . ILE A 1 74 ? -2.891 5.906 -13.403 1.00 93.00 74 ILE A N 1
ATOM 587 C CA . ILE A 1 74 ? -3.189 5.035 -14.553 1.00 93.00 74 ILE A CA 1
ATOM 588 C C . ILE A 1 74 ? -2.527 5.483 -15.858 1.00 93.00 74 ILE A C 1
ATOM 590 O O . ILE A 1 74 ? -2.179 4.653 -16.691 1.00 93.00 74 ILE A O 1
ATOM 594 N N . GLN A 1 75 ? -2.320 6.787 -16.056 1.00 90.50 75 GLN A N 1
ATOM 595 C CA . GLN A 1 75 ? -1.710 7.293 -17.289 1.00 90.50 75 GLN A CA 1
ATOM 596 C C . GLN A 1 75 ? -0.264 6.824 -17.454 1.00 90.50 75 GLN A C 1
ATOM 598 O O . GLN A 1 75 ? 0.159 6.555 -18.579 1.00 90.50 75 GLN A O 1
ATOM 603 N N . PHE A 1 76 ? 0.467 6.649 -16.349 1.00 87.56 76 PHE A N 1
ATOM 604 C CA . PHE A 1 76 ? 1.785 6.036 -16.406 1.00 87.56 76 PHE A CA 1
ATOM 605 C C . PHE A 1 76 ? 1.656 4.601 -16.910 1.00 87.56 76 PHE A C 1
ATOM 607 O O . PHE A 1 76 ? 2.267 4.278 -17.922 1.00 87.56 76 PHE A O 1
ATOM 614 N N . LEU A 1 77 ? 0.799 3.776 -16.307 1.00 89.44 77 LEU A N 1
ATOM 615 C CA . LEU A 1 77 ? 0.613 2.376 -16.715 1.00 89.44 77 LEU A CA 1
ATOM 616 C C . LEU A 1 77 ? 0.113 2.235 -18.164 1.00 89.44 77 LEU A C 1
ATOM 618 O O . LEU A 1 77 ? 0.605 1.389 -18.912 1.00 89.44 77 LEU A O 1
ATOM 622 N N . ARG A 1 78 ? -0.780 3.124 -18.614 1.00 91.56 78 ARG A N 1
ATOM 623 C CA . ARG A 1 78 ? -1.272 3.143 -20.000 1.00 91.56 78 ARG A CA 1
ATOM 624 C C . ARG A 1 78 ? -0.181 3.419 -21.025 1.00 91.56 78 ARG A C 1
ATOM 626 O O . ARG A 1 78 ? -0.289 2.931 -22.146 1.00 91.56 78 ARG A O 1
ATOM 633 N N . SER A 1 79 ? 0.856 4.174 -20.654 1.00 87.38 79 SER A N 1
ATOM 634 C CA . SER A 1 79 ? 2.015 4.384 -21.530 1.00 87.38 79 SER A CA 1
ATOM 635 C C . SER A 1 79 ? 2.811 3.097 -21.779 1.00 87.38 79 SER A C 1
ATOM 637 O O . SER A 1 79 ? 3.458 2.987 -22.816 1.00 87.38 79 SER A O 1
ATOM 639 N N . TYR A 1 80 ? 2.722 2.121 -20.867 1.00 85.44 80 TYR A N 1
ATOM 640 C CA . TYR A 1 80 ? 3.306 0.792 -21.025 1.00 85.44 80 TYR A CA 1
ATOM 641 C C . TYR A 1 80 ? 2.363 -0.165 -21.756 1.00 85.44 80 TYR A C 1
ATOM 643 O O . TYR A 1 80 ? 2.708 -0.701 -22.807 1.00 85.44 80 TYR A O 1
ATOM 651 N N . ASN A 1 81 ? 1.159 -0.370 -21.217 1.00 90.31 81 ASN A N 1
ATOM 652 C CA . ASN A 1 81 ? 0.147 -1.226 -21.825 1.00 90.31 81 ASN A CA 1
ATOM 653 C C . ASN A 1 81 ? -1.248 -0.720 -21.458 1.00 90.31 81 ASN A C 1
ATOM 655 O O . ASN A 1 81 ? -1.757 -0.999 -20.372 1.00 90.31 81 ASN A O 1
ATOM 659 N N . SER A 1 82 ? -1.865 0.033 -22.367 1.00 93.31 82 SER A N 1
ATOM 660 C CA . SER A 1 82 ? -3.179 0.634 -22.140 1.00 93.31 82 SER A CA 1
ATOM 661 C C . SER A 1 82 ? -4.277 -0.395 -21.904 1.00 93.31 82 SER A C 1
ATOM 663 O O . SER A 1 82 ? -5.032 -0.231 -20.954 1.00 93.31 82 SER A O 1
ATOM 665 N N . ALA A 1 83 ? -4.324 -1.465 -22.702 1.00 95.50 83 ALA A N 1
ATOM 666 C CA . ALA A 1 83 ? -5.345 -2.502 -22.580 1.00 95.50 83 ALA A CA 1
ATOM 667 C C . ALA A 1 83 ? -5.279 -3.195 -21.212 1.00 95.50 83 ALA A C 1
ATOM 669 O O . ALA A 1 83 ? -6.264 -3.204 -20.484 1.00 95.50 83 ALA A O 1
ATOM 670 N N . LEU A 1 84 ? -4.094 -3.671 -20.814 1.00 94.94 84 LEU A N 1
ATOM 671 C CA . LEU A 1 84 ? -3.914 -4.322 -19.512 1.00 94.94 84 LEU A CA 1
ATOM 672 C C . LEU A 1 84 ? -4.199 -3.365 -18.346 1.00 94.94 84 LEU A C 1
ATOM 674 O O . LEU A 1 84 ? -4.781 -3.765 -17.342 1.00 94.94 84 LEU A O 1
ATOM 678 N N . SER A 1 85 ? -3.796 -2.098 -18.471 1.00 95.06 85 SER A N 1
ATOM 679 C CA . SER A 1 85 ? -4.048 -1.092 -17.431 1.00 95.06 85 SER A CA 1
ATOM 680 C C . SER A 1 85 ? -5.537 -0.804 -17.255 1.00 95.06 85 SER A C 1
ATOM 682 O O . SER A 1 85 ? -6.012 -0.626 -16.135 1.00 95.06 85 SER A O 1
ATOM 684 N N . ASP A 1 86 ? -6.278 -0.759 -18.360 1.00 96.12 86 ASP A N 1
ATOM 685 C CA . ASP A 1 86 ? -7.720 -0.539 -18.346 1.00 96.12 86 ASP A CA 1
ATOM 686 C C . ASP A 1 86 ? -8.462 -1.752 -17.785 1.00 96.12 86 ASP A C 1
ATOM 688 O O . ASP A 1 86 ? -9.335 -1.575 -16.937 1.00 96.12 86 ASP A O 1
ATOM 692 N N . ASP A 1 87 ? -8.059 -2.965 -18.169 1.00 97.06 87 ASP A N 1
ATOM 693 C CA . ASP A 1 87 ? -8.619 -4.207 -17.629 1.00 97.06 87 ASP A CA 1
ATOM 694 C C . ASP A 1 87 ? -8.431 -4.283 -16.108 1.00 97.06 87 ASP A C 1
ATOM 696 O O . ASP A 1 87 ? -9.385 -4.523 -15.369 1.00 97.06 87 ASP A O 1
ATOM 700 N N . ILE A 1 88 ? -7.222 -4.001 -15.612 1.00 97.62 88 ILE A N 1
ATOM 701 C CA . ILE A 1 88 ? -6.948 -3.962 -14.170 1.00 97.62 88 ILE A CA 1
ATOM 702 C C . ILE A 1 88 ? -7.804 -2.897 -13.476 1.00 97.62 88 ILE A C 1
ATOM 704 O O . ILE A 1 88 ? -8.355 -3.165 -12.410 1.00 97.62 88 ILE A O 1
ATOM 708 N N . HIS A 1 89 ? -7.919 -1.692 -14.045 1.00 97.31 89 HIS A N 1
ATOM 709 C CA . HIS A 1 89 ? -8.738 -0.637 -13.447 1.00 97.31 89 HIS A CA 1
ATOM 710 C C . HIS A 1 89 ? -10.202 -1.069 -13.331 1.00 97.31 89 HIS A C 1
ATOM 712 O O . HIS A 1 89 ? -10.813 -0.881 -12.281 1.00 97.31 89 HIS A O 1
ATOM 718 N N . ILE A 1 90 ? -10.760 -1.673 -14.382 1.00 98.00 90 ILE A N 1
ATOM 719 C CA . ILE A 1 90 ? -12.136 -2.178 -14.372 1.00 98.00 90 ILE A CA 1
ATOM 720 C C . ILE A 1 90 ? -12.298 -3.242 -13.283 1.00 98.00 90 ILE A C 1
ATOM 722 O O . ILE A 1 90 ? -13.206 -3.130 -12.465 1.00 98.00 90 ILE A O 1
ATOM 726 N N . GLU A 1 91 ? -11.384 -4.209 -13.189 1.00 98.44 91 GLU A N 1
ATOM 727 C CA . GLU A 1 91 ? -11.453 -5.250 -12.156 1.00 98.44 91 GLU A CA 1
ATOM 728 C C . GLU A 1 91 ? -11.330 -4.672 -10.731 1.00 98.44 91 GLU A C 1
ATOM 730 O O . GLU A 1 91 ? -11.996 -5.149 -9.813 1.00 98.44 91 GLU A O 1
ATOM 735 N N . LEU A 1 92 ? -10.535 -3.615 -10.524 1.00 98.62 92 LEU A N 1
ATOM 736 C CA . LEU A 1 92 ? -10.447 -2.911 -9.236 1.00 98.62 92 LEU A CA 1
ATOM 737 C C . LEU A 1 92 ? -11.758 -2.195 -8.864 1.00 98.62 92 LEU A C 1
ATOM 739 O O . LEU A 1 92 ? -12.148 -2.201 -7.688 1.00 98.62 92 LEU A O 1
ATOM 743 N N . LEU A 1 93 ? -12.450 -1.606 -9.844 1.00 98.38 93 LEU A N 1
ATOM 744 C CA . LEU A 1 93 ? -13.756 -0.963 -9.655 1.00 98.38 93 LEU A CA 1
ATOM 745 C C . LEU A 1 93 ? -14.864 -1.993 -9.402 1.00 98.38 93 LEU A C 1
ATOM 747 O O . LEU A 1 93 ? -15.718 -1.787 -8.532 1.00 98.38 93 LEU A O 1
ATOM 751 N N . ASP A 1 94 ? -14.829 -3.116 -10.115 1.00 98.38 94 ASP A N 1
ATOM 752 C CA . ASP A 1 94 ? -15.761 -4.229 -9.935 1.00 98.38 94 ASP A CA 1
ATOM 753 C C . ASP A 1 94 ? -15.571 -4.893 -8.568 1.00 98.38 94 ASP A C 1
ATOM 755 O O . ASP A 1 94 ? -16.554 -5.163 -7.869 1.00 98.38 94 ASP A O 1
ATOM 759 N N . LEU A 1 95 ? -14.320 -5.085 -8.132 1.00 98.62 95 LEU A N 1
ATOM 760 C CA . LEU A 1 95 ? -13.996 -5.546 -6.783 1.00 98.62 95 LEU A CA 1
ATOM 761 C C . LEU A 1 95 ? -14.569 -4.589 -5.732 1.00 98.62 95 LEU A C 1
ATOM 763 O O . LEU A 1 95 ? -15.257 -5.030 -4.813 1.00 98.62 95 LEU A O 1
ATOM 767 N N . HIS A 1 96 ? -14.324 -3.283 -5.867 1.00 98.44 96 HIS A N 1
ATOM 768 C CA . HIS A 1 96 ? -14.842 -2.287 -4.925 1.00 98.44 96 HIS A CA 1
ATOM 769 C C . HIS A 1 96 ? -16.375 -2.313 -4.855 1.00 98.44 96 HIS A C 1
ATOM 771 O O . HIS A 1 96 ? -16.954 -2.382 -3.770 1.00 98.44 96 HIS A O 1
ATOM 777 N N . SER A 1 97 ? -17.045 -2.365 -6.007 1.00 98.25 97 SER A N 1
ATOM 778 C CA . SER A 1 97 ? -18.506 -2.481 -6.093 1.00 98.25 97 SER A CA 1
ATOM 779 C C . SER A 1 97 ? -19.026 -3.781 -5.457 1.00 98.25 97 SER A C 1
ATOM 781 O O . SER A 1 97 ? -20.061 -3.799 -4.780 1.00 98.25 97 SER A O 1
ATOM 783 N N . SER A 1 98 ? -18.283 -4.877 -5.610 1.00 98.00 98 SER A N 1
ATOM 784 C CA . SER A 1 98 ? -18.596 -6.173 -5.001 1.00 98.00 98 SER A CA 1
ATOM 785 C C . SER A 1 98 ? -18.418 -6.151 -3.473 1.00 98.00 98 SER A C 1
ATOM 787 O O . SER A 1 98 ? -19.211 -6.759 -2.749 1.00 98.00 98 SER A O 1
ATOM 789 N N . ILE A 1 99 ? -17.431 -5.406 -2.959 1.00 98.25 99 ILE A N 1
ATOM 790 C 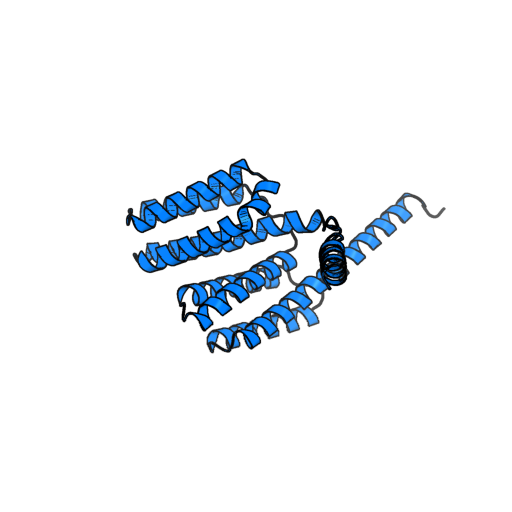CA . ILE A 1 99 ? -17.242 -5.163 -1.519 1.00 98.25 99 ILE A CA 1
ATOM 791 C C . ILE A 1 99 ? -18.406 -4.333 -0.959 1.00 98.25 99 ILE A C 1
ATOM 793 O O . ILE A 1 99 ? -18.980 -4.710 0.063 1.00 98.25 99 ILE A O 1
ATOM 797 N N . LEU A 1 100 ? -18.807 -3.254 -1.645 1.00 97.44 100 LEU A N 1
ATOM 798 C CA . LEU A 1 100 ? -19.932 -2.398 -1.236 1.00 97.44 100 LEU A CA 1
ATOM 799 C C . LEU A 1 100 ? -21.260 -3.165 -1.164 1.00 97.44 100 LEU A C 1
ATOM 801 O O . LEU A 1 100 ? -22.061 -2.961 -0.252 1.00 97.44 100 LEU A O 1
ATOM 805 N N . SER A 1 101 ? -21.479 -4.088 -2.103 1.00 97.00 101 SER A N 1
ATOM 806 C CA . SER A 1 101 ? -22.648 -4.978 -2.109 1.00 97.00 101 SER A CA 1
ATOM 807 C C . SER A 1 101 ? -22.548 -6.143 -1.118 1.00 97.00 101 SER A C 1
ATOM 809 O O . SER A 1 101 ? -23.500 -6.914 -0.995 1.00 97.00 101 SER A O 1
ATOM 811 N N . LYS A 1 102 ? -21.435 -6.254 -0.376 1.00 95.25 102 LYS A N 1
ATOM 812 C CA . LYS A 1 102 ? -21.151 -7.329 0.586 1.00 95.25 102 LYS A CA 1
ATOM 813 C C . LYS A 1 102 ? -21.276 -8.717 -0.039 1.00 95.25 102 LYS A C 1
ATOM 815 O O . LYS A 1 102 ? -21.867 -9.626 0.545 1.00 95.25 102 LYS A O 1
ATOM 820 N N . SER A 1 103 ? -20.722 -8.856 -1.241 1.00 95.12 103 SER A N 1
ATOM 821 C CA . SER A 1 103 ? -20.567 -10.156 -1.891 1.00 95.12 103 SER A CA 1
ATOM 822 C C . SER A 1 103 ? -19.773 -11.118 -1.000 1.00 95.12 103 SER A C 1
ATOM 824 O O . SER A 1 103 ? -19.036 -10.700 -0.106 1.00 95.12 103 SER A O 1
ATOM 826 N N . ASP A 1 104 ? -19.929 -12.419 -1.237 1.00 94.81 104 ASP A N 1
ATOM 827 C CA . ASP A 1 104 ? -19.267 -13.454 -0.442 1.00 94.81 104 ASP A CA 1
ATOM 828 C C . ASP A 1 104 ? -17.733 -13.280 -0.404 1.00 94.81 104 ASP A C 1
ATOM 830 O O . ASP A 1 104 ? -17.087 -13.070 -1.435 1.00 94.81 104 ASP A O 1
ATOM 834 N N . SER A 1 105 ? -17.145 -13.409 0.791 1.00 93.88 105 SER A N 1
ATOM 835 C CA . SER A 1 105 ? -15.716 -13.171 1.026 1.00 93.88 105 SER A CA 1
ATOM 836 C C . SER A 1 105 ? -14.818 -14.074 0.178 1.00 93.88 105 SER A C 1
ATOM 838 O O . SER A 1 105 ? -13.778 -13.614 -0.288 1.00 93.88 105 SER A O 1
ATOM 840 N N . ALA A 1 106 ? -15.194 -15.336 -0.070 1.00 95.31 106 ALA A N 1
ATOM 841 C CA . ALA A 1 106 ? -14.382 -16.227 -0.901 1.00 95.31 106 ALA A CA 1
ATOM 842 C C . ALA A 1 106 ? -14.380 -15.771 -2.367 1.00 95.31 106 ALA A C 1
ATOM 844 O O . ALA A 1 106 ? -13.339 -15.796 -3.026 1.00 95.31 106 ALA A O 1
ATOM 845 N N . THR A 1 107 ? -15.520 -15.283 -2.856 1.00 96.25 107 THR A N 1
ATOM 846 C CA . THR A 1 107 ? -15.634 -14.691 -4.197 1.00 96.25 107 THR A CA 1
ATOM 847 C C . THR A 1 107 ? -14.765 -13.440 -4.330 1.00 96.25 107 THR A C 1
ATOM 849 O O . THR A 1 107 ? -13.997 -13.327 -5.285 1.00 96.25 107 THR A O 1
ATOM 852 N N . LEU A 1 108 ? -14.819 -12.539 -3.347 1.00 97.81 108 LEU A N 1
ATOM 853 C CA . LEU A 1 108 ? -14.010 -11.316 -3.328 1.00 97.81 108 LEU A CA 1
ATOM 854 C C . LEU A 1 108 ? -12.506 -11.613 -3.257 1.00 97.81 108 LEU A C 1
ATOM 856 O O . LEU A 1 108 ? -11.710 -11.000 -3.961 1.00 97.81 108 LEU A O 1
ATOM 860 N N . ILE A 1 109 ? -12.101 -12.596 -2.449 1.00 97.56 109 ILE A N 1
ATOM 861 C CA . ILE A 1 109 ? -10.700 -13.025 -2.367 1.00 97.56 109 ILE A CA 1
ATOM 862 C C . ILE A 1 109 ? -10.224 -13.603 -3.706 1.00 97.56 109 ILE A C 1
ATOM 864 O O . ILE A 1 109 ? -9.098 -13.329 -4.121 1.00 97.56 109 ILE A O 1
ATOM 868 N N . ASN A 1 110 ? -11.067 -14.364 -4.406 1.00 97.62 110 ASN A N 1
ATOM 869 C CA . ASN A 1 110 ? -10.736 -14.874 -5.737 1.00 97.62 110 ASN A CA 1
ATOM 870 C C . ASN A 1 110 ? -10.595 -13.747 -6.769 1.00 97.62 110 ASN A C 1
ATOM 872 O O . ASN A 1 110 ? -9.671 -13.795 -7.579 1.00 97.62 110 ASN A O 1
ATOM 876 N N . GLN A 1 111 ? -11.448 -12.718 -6.715 1.00 97.62 111 GL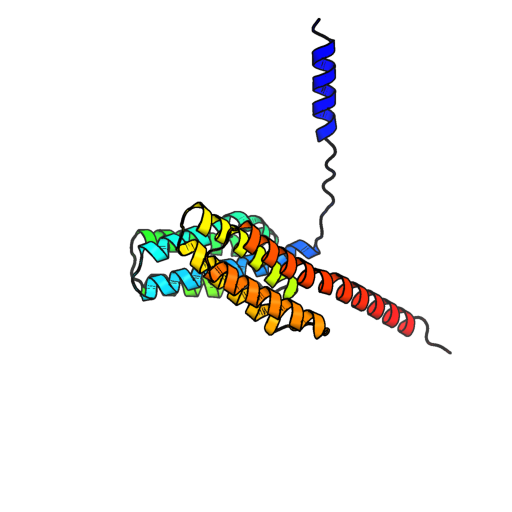N A N 1
ATOM 877 C CA . GLN A 1 111 ? -11.291 -11.517 -7.544 1.00 97.62 111 GLN A CA 1
ATOM 878 C C . GLN A 1 111 ? -9.953 -10.818 -7.265 1.00 97.62 111 GLN A C 1
ATOM 880 O O . GLN A 1 111 ? -9.224 -10.507 -8.203 1.00 97.62 111 GLN A O 1
ATOM 885 N N . ILE A 1 112 ? -9.574 -10.649 -5.992 1.00 98.12 112 ILE A N 1
ATOM 886 C CA . ILE A 1 112 ? -8.267 -10.079 -5.621 1.00 98.12 112 ILE A CA 1
ATOM 887 C C . ILE A 1 112 ? -7.116 -10.899 -6.215 1.00 98.12 112 ILE A C 1
ATOM 889 O O . ILE A 1 112 ? -6.213 -10.327 -6.821 1.00 98.12 112 ILE A O 1
ATOM 893 N N . ASN A 1 113 ? -7.158 -12.229 -6.086 1.00 97.44 113 ASN A N 1
ATOM 894 C CA . ASN A 1 113 ? -6.114 -13.097 -6.635 1.00 97.44 113 ASN A CA 1
ATOM 895 C C . ASN A 1 113 ? -6.005 -12.949 -8.161 1.00 97.44 113 ASN A C 1
ATOM 897 O O . ASN A 1 113 ? -4.900 -12.838 -8.680 1.00 97.44 113 ASN A O 1
ATOM 901 N N . LYS A 1 114 ? -7.137 -12.870 -8.872 1.00 96.94 114 LYS A N 1
ATOM 902 C CA . LYS A 1 114 ? -7.165 -12.639 -10.324 1.00 96.94 114 LYS A CA 1
ATOM 903 C C . LYS A 1 114 ? -6.508 -11.305 -10.698 1.00 96.94 114 LYS A C 1
ATOM 905 O O . LYS A 1 114 ? -5.715 -11.259 -11.633 1.00 96.94 114 LYS A O 1
ATOM 910 N N . ILE A 1 115 ? -6.781 -10.229 -9.959 1.00 97.56 115 ILE A N 1
ATOM 911 C CA . ILE A 1 115 ? -6.133 -8.926 -10.194 1.00 97.56 115 ILE A CA 1
ATOM 912 C C . ILE A 1 115 ? -4.618 -9.027 -9.955 1.00 97.56 115 ILE A C 1
ATOM 914 O O . ILE A 1 115 ? -3.827 -8.525 -10.751 1.00 97.56 115 ILE A O 1
ATOM 918 N N . GLN A 1 116 ? -4.195 -9.724 -8.898 1.00 95.06 116 GLN A N 1
ATOM 919 C CA . GLN A 1 116 ? -2.776 -9.960 -8.614 1.00 95.06 116 GLN A CA 1
ATOM 920 C C . GLN A 1 116 ? -2.091 -10.810 -9.700 1.00 95.06 116 GLN A C 1
ATOM 922 O O . GLN A 1 116 ? -0.929 -10.574 -10.027 1.00 95.06 116 GLN A O 1
ATOM 927 N N . GLU A 1 117 ? -2.803 -11.755 -10.316 1.00 94.25 117 GLU A N 1
ATOM 928 C CA . GLU A 1 117 ? -2.311 -12.493 -11.484 1.00 94.25 117 GLU A CA 1
ATOM 929 C C . GLU A 1 117 ? -2.132 -11.577 -12.703 1.00 94.25 117 GLU A C 1
ATOM 931 O O . GLU A 1 117 ? -1.128 -11.698 -13.405 1.00 94.25 117 GLU A O 1
ATOM 936 N N . LEU A 1 118 ? -3.031 -10.614 -12.937 1.00 94.31 118 LEU A N 1
ATOM 937 C CA . LEU A 1 118 ? -2.854 -9.616 -14.002 1.00 94.31 118 LEU A CA 1
ATOM 938 C C . LEU A 1 118 ? -1.591 -8.772 -13.784 1.00 94.31 118 LEU A C 1
ATOM 940 O O . LEU A 1 118 ? -0.856 -8.517 -14.738 1.00 94.31 118 LEU A O 1
ATOM 944 N N . PHE A 1 119 ? -1.275 -8.406 -12.537 1.00 91.00 119 PHE A N 1
ATOM 945 C CA . PHE A 1 119 ? -0.031 -7.698 -12.219 1.00 91.00 119 PHE A CA 1
ATOM 946 C C . PHE A 1 119 ? 1.227 -8.476 -12.598 1.00 91.00 119 PHE A C 1
ATOM 948 O O . PHE A 1 119 ? 2.210 -7.860 -12.995 1.00 91.00 119 PHE A O 1
ATOM 955 N N . SER A 1 120 ? 1.201 -9.811 -12.543 1.00 87.44 120 SER A N 1
ATOM 956 C CA . SER A 1 120 ? 2.357 -10.635 -12.930 1.00 87.44 120 SER A CA 1
ATOM 957 C C . SER A 1 120 ? 2.728 -10.520 -14.416 1.00 87.44 120 SER A C 1
ATOM 959 O O . SER A 1 120 ? 3.842 -10.867 -14.803 1.00 87.44 120 SER A O 1
ATOM 961 N N . GLN A 1 121 ? 1.814 -10.005 -15.245 1.00 87.69 121 GLN A N 1
ATOM 962 C CA . GLN A 1 121 ? 2.051 -9.741 -16.664 1.00 87.69 121 GLN A CA 1
ATOM 963 C C . GLN A 1 121 ? 2.787 -8.416 -16.897 1.00 87.69 121 GLN A C 1
ATOM 965 O O . GLN A 1 121 ? 3.295 -8.188 -17.995 1.00 87.69 121 GLN A O 1
ATOM 970 N N . ILE A 1 122 ? 2.858 -7.548 -15.882 1.00 84.50 122 ILE A N 1
ATOM 971 C CA . ILE A 1 122 ? 3.656 -6.325 -15.909 1.00 84.50 122 ILE A CA 1
ATOM 972 C C . ILE A 1 122 ? 5.053 -6.703 -15.401 1.00 84.50 122 ILE A C 1
ATOM 974 O O . ILE A 1 122 ? 5.207 -7.046 -14.227 1.00 84.50 122 ILE A O 1
ATOM 978 N N . PRO A 1 123 ? 6.081 -6.700 -16.265 1.00 77.31 123 PRO A N 1
ATOM 979 C CA . PRO A 1 123 ? 7.419 -7.087 -15.872 1.00 77.31 123 PRO A CA 1
ATOM 980 C C . PRO A 1 123 ? 7.931 -6.120 -14.815 1.00 77.31 123 PRO A C 1
ATOM 982 O O . PRO A 1 123 ? 7.769 -4.905 -14.921 1.00 77.31 123 PRO A O 1
ATOM 985 N N . PHE A 1 124 ? 8.611 -6.671 -13.817 1.00 74.25 124 PHE A N 1
ATOM 986 C CA . PHE A 1 124 ? 9.388 -5.855 -12.910 1.00 74.25 124 PHE A CA 1
ATOM 987 C C . PHE A 1 124 ? 10.570 -5.260 -13.677 1.00 74.25 124 PHE A C 1
ATOM 989 O O . PHE A 1 124 ? 11.550 -5.947 -13.974 1.00 74.25 124 PHE A O 1
ATOM 996 N N . SER A 1 125 ? 10.467 -3.982 -14.013 1.00 64.88 125 SER A N 1
ATOM 997 C CA . SER A 1 125 ? 11.560 -3.183 -14.551 1.00 64.88 125 SER A CA 1
ATOM 998 C C . SER A 1 125 ? 11.868 -2.065 -13.571 1.00 64.88 125 SER A C 1
ATOM 1000 O O . SER A 1 125 ? 10.970 -1.328 -13.159 1.00 64.88 125 SER A O 1
ATOM 1002 N N . GLY A 1 126 ? 13.130 -1.943 -13.179 1.00 69.94 126 GLY A N 1
ATOM 1003 C CA . GLY A 1 126 ? 13.593 -0.789 -12.421 1.00 69.94 126 GLY A CA 1
ATOM 1004 C C . GLY A 1 126 ? 14.563 -1.120 -11.308 1.00 69.94 126 GLY A C 1
ATOM 1005 O O . GLY A 1 126 ? 14.765 -2.276 -10.928 1.00 69.94 126 GLY A O 1
ATOM 1006 N N . ASN A 1 127 ? 15.188 -0.068 -10.801 1.00 84.69 127 ASN A N 1
ATOM 1007 C CA . ASN A 1 127 ? 16.088 -0.172 -9.677 1.00 84.69 127 ASN A CA 1
ATOM 1008 C C . ASN A 1 127 ? 15.325 -0.337 -8.343 1.00 84.69 127 ASN A C 1
ATOM 1010 O O . ASN A 1 127 ? 14.416 0.433 -8.029 1.00 84.69 127 ASN A O 1
ATOM 1014 N N . SER A 1 128 ? 15.740 -1.306 -7.520 1.00 88.88 128 SER A N 1
ATOM 1015 C CA . SER A 1 128 ? 15.184 -1.577 -6.185 1.00 88.88 128 SER A CA 1
ATOM 1016 C C . SER A 1 128 ? 15.198 -0.362 -5.240 1.00 88.88 128 SER A C 1
ATOM 1018 O O . SER A 1 128 ? 14.251 -0.173 -4.478 1.00 88.88 128 SER A O 1
ATOM 1020 N N . ASN A 1 129 ? 16.226 0.486 -5.303 1.00 90.25 129 ASN A N 1
ATOM 1021 C CA . ASN A 1 129 ? 16.334 1.729 -4.535 1.00 90.25 129 ASN A CA 1
ATOM 1022 C C . ASN A 1 129 ? 15.304 2.766 -4.988 1.00 90.25 129 ASN A C 1
ATOM 1024 O O . ASN A 1 129 ? 14.685 3.424 -4.151 1.00 90.25 129 ASN A O 1
ATOM 1028 N N . ILE A 1 130 ? 15.087 2.889 -6.300 1.00 89.62 130 ILE A N 1
ATOM 1029 C CA . ILE A 1 130 ? 14.091 3.809 -6.861 1.00 89.62 130 ILE A CA 1
ATOM 1030 C C . ILE A 1 130 ? 12.688 3.333 -6.496 1.00 89.62 130 ILE A C 1
ATOM 1032 O O . ILE A 1 130 ? 11.892 4.123 -5.997 1.00 89.62 130 ILE A O 1
ATOM 1036 N N . LEU A 1 131 ? 12.421 2.032 -6.610 1.00 91.62 131 LEU A N 1
ATOM 1037 C CA . LEU A 1 131 ? 11.169 1.440 -6.151 1.00 91.62 131 LEU A CA 1
ATOM 1038 C C . LEU A 1 131 ? 10.915 1.699 -4.661 1.00 91.62 131 LEU A C 1
ATOM 1040 O O . LEU A 1 131 ? 9.841 2.176 -4.296 1.00 91.62 131 LEU A O 1
ATOM 1044 N N . ALA A 1 132 ? 11.890 1.395 -3.799 1.00 94.19 132 ALA A N 1
ATOM 1045 C CA . ALA A 1 132 ? 11.763 1.621 -2.362 1.00 94.19 132 ALA A CA 1
ATOM 1046 C C . ALA A 1 132 ? 11.512 3.104 -2.052 1.00 94.19 132 ALA A C 1
ATOM 1048 O O . ALA A 1 132 ? 10.685 3.417 -1.195 1.00 94.19 132 ALA A O 1
ATOM 1049 N N . SER A 1 133 ? 12.172 4.004 -2.785 1.00 94.12 133 SER A N 1
ATOM 1050 C CA . SER A 1 133 ? 11.961 5.447 -2.695 1.00 94.12 133 SER A CA 1
ATOM 1051 C C . SER A 1 133 ? 10.539 5.848 -3.104 1.00 94.12 133 SER A C 1
ATOM 1053 O O . SER A 1 133 ? 9.862 6.524 -2.333 1.00 94.12 133 SER A O 1
ATOM 1055 N N . SER A 1 134 ? 10.026 5.375 -4.243 1.00 93.62 134 SER A N 1
ATOM 1056 C CA . SER A 1 134 ? 8.654 5.660 -4.692 1.00 93.62 134 SER A CA 1
ATOM 1057 C C . SER A 1 134 ? 7.592 5.150 -3.713 1.00 93.62 134 SER A C 1
ATOM 1059 O O . SER A 1 134 ? 6.606 5.837 -3.459 1.00 93.62 134 SER A O 1
ATOM 1061 N N . ILE A 1 135 ? 7.800 3.971 -3.122 1.00 96.81 135 ILE A N 1
ATOM 1062 C CA . ILE A 1 135 ? 6.906 3.422 -2.091 1.00 96.81 135 ILE A CA 1
ATOM 1063 C C . ILE A 1 135 ? 6.932 4.290 -0.828 1.00 96.81 135 ILE A C 1
ATOM 1065 O O . ILE A 1 135 ? 5.882 4.532 -0.234 1.00 96.81 135 ILE A O 1
ATOM 1069 N N . LEU A 1 136 ? 8.101 4.810 -0.438 1.00 97.75 136 LEU A N 1
ATOM 1070 C CA . LEU A 1 136 ? 8.214 5.727 0.697 1.00 97.75 136 LEU A CA 1
ATOM 1071 C C . LEU A 1 136 ? 7.522 7.074 0.445 1.00 97.75 136 LEU A C 1
ATOM 1073 O O . LEU A 1 136 ? 6.964 7.633 1.383 1.00 97.75 136 LEU A O 1
ATOM 1077 N N . SER A 1 137 ? 7.492 7.568 -0.798 1.00 96.06 137 SER A N 1
ATOM 1078 C CA . SER A 1 137 ? 6.717 8.769 -1.142 1.00 96.06 137 SER A CA 1
ATOM 1079 C C . SER A 1 137 ? 5.222 8.573 -0.896 1.00 96.06 137 SER A C 1
ATOM 1081 O O . SER A 1 137 ? 4.582 9.444 -0.315 1.00 96.06 137 SER A O 1
ATOM 1083 N N . GLU A 1 138 ? 4.661 7.424 -1.283 1.00 97.00 138 GLU A N 1
ATOM 1084 C CA . GLU A 1 138 ? 3.259 7.127 -0.965 1.00 97.00 138 GLU A CA 1
ATOM 1085 C C . GLU A 1 138 ? 3.063 6.893 0.540 1.00 97.00 138 GLU A C 1
ATOM 1087 O O . GLU A 1 138 ? 2.048 7.298 1.101 1.00 97.00 138 GLU A O 1
ATOM 1092 N N . ALA A 1 139 ? 4.037 6.282 1.224 1.00 98.19 139 ALA A N 1
ATOM 1093 C CA . ALA A 1 139 ? 3.970 6.089 2.670 1.00 98.19 139 ALA A CA 1
ATOM 1094 C C . ALA A 1 139 ? 3.866 7.423 3.427 1.00 98.19 139 ALA A C 1
ATOM 1096 O O . ALA A 1 139 ? 3.094 7.505 4.385 1.00 98.19 139 ALA A O 1
ATOM 1097 N N . ASP A 1 140 ? 4.602 8.448 2.983 1.00 97.75 140 ASP A N 1
ATOM 1098 C CA . ASP A 1 140 ? 4.540 9.813 3.516 1.00 97.75 140 ASP A CA 1
ATOM 1099 C C . ASP A 1 140 ? 3.155 10.446 3.295 1.00 97.75 140 ASP A C 1
ATOM 1101 O O . ASP A 1 140 ? 2.532 10.914 4.250 1.00 97.75 140 ASP A O 1
ATOM 1105 N N . GLU A 1 141 ? 2.610 10.358 2.071 1.00 96.25 141 GLU A N 1
ATOM 1106 C CA . GLU A 1 141 ? 1.259 10.849 1.744 1.00 96.25 141 GLU A CA 1
ATOM 1107 C C . GLU A 1 141 ? 0.197 10.188 2.642 1.00 96.25 141 GLU A C 1
ATOM 1109 O O . GLU A 1 141 ? -0.619 10.869 3.273 1.00 96.25 141 GLU A O 1
ATOM 1114 N N . GLN A 1 142 ? 0.245 8.859 2.773 1.00 97.75 142 GLN A N 1
ATOM 1115 C CA . GLN A 1 142 ? -0.677 8.118 3.635 1.00 97.75 142 GLN A CA 1
ATOM 1116 C C . GLN A 1 142 ? -0.478 8.447 5.118 1.00 97.75 142 GLN A C 1
ATOM 1118 O O . GLN A 1 142 ? -1.458 8.536 5.861 1.00 97.75 142 GLN A O 1
ATOM 1123 N N . TYR A 1 143 ? 0.752 8.700 5.567 1.00 98.31 143 TYR A N 1
ATOM 1124 C CA . TYR A 1 143 ? 1.000 9.042 6.965 1.00 98.31 143 TYR A CA 1
ATOM 1125 C C . TYR A 1 143 ? 0.440 10.420 7.300 1.00 98.31 143 TYR A C 1
ATOM 1127 O O . TYR A 1 143 ? -0.182 10.614 8.347 1.00 98.31 143 TYR A O 1
ATOM 1135 N N . GLN A 1 144 ? 0.598 11.375 6.384 1.00 96.62 144 GLN A N 1
ATOM 1136 C CA . GLN A 1 144 ? 0.002 12.691 6.530 1.00 96.62 144 GLN A CA 1
ATOM 1137 C C . GLN A 1 144 ? -1.526 12.586 6.650 1.00 96.62 144 GLN A C 1
ATOM 1139 O O . GLN A 1 144 ? -2.102 13.176 7.569 1.00 96.62 144 GLN A O 1
ATOM 1144 N N . LEU A 1 145 ? -2.182 11.796 5.791 1.00 95.12 145 LEU A N 1
ATOM 1145 C CA . LEU A 1 145 ? -3.622 11.526 5.893 1.00 95.12 145 LEU A CA 1
ATOM 1146 C C . LEU A 1 145 ? -3.984 10.882 7.237 1.00 95.12 145 LEU A C 1
ATOM 1148 O O . LEU A 1 145 ? -4.944 11.300 7.888 1.00 95.12 145 LEU A O 1
ATOM 1152 N N . ALA A 1 146 ? -3.192 9.907 7.684 1.00 97.12 146 ALA A N 1
ATOM 1153 C CA . ALA A 1 146 ? -3.396 9.216 8.949 1.00 97.12 146 ALA A CA 1
ATOM 1154 C C . ALA A 1 146 ? -3.395 10.174 10.147 1.00 97.12 146 ALA A C 1
ATOM 1156 O O . ALA A 1 146 ? -4.301 10.114 10.979 1.00 97.12 146 ALA A O 1
ATOM 1157 N N . ILE A 1 147 ? -2.415 11.077 10.222 1.00 96.31 147 ILE A N 1
ATOM 1158 C CA . ILE A 1 147 ? -2.281 12.028 11.332 1.00 96.31 147 ILE A CA 1
ATOM 1159 C C . ILE A 1 147 ? -3.310 13.155 11.234 1.00 96.31 147 ILE A C 1
ATOM 1161 O O . ILE A 1 147 ? -3.972 13.468 12.223 1.00 96.31 147 ILE A O 1
ATOM 1165 N N . GLN A 1 148 ? -3.489 13.750 10.053 1.00 95.00 148 GLN A N 1
ATOM 1166 C CA . GLN A 1 148 ? -4.365 14.913 9.881 1.00 95.00 148 GLN A CA 1
ATOM 1167 C C . GLN A 1 148 ? -5.850 14.559 9.995 1.00 95.00 148 GLN A C 1
ATOM 1169 O O . GLN A 1 148 ? -6.642 15.376 10.460 1.00 95.00 148 GLN A O 1
ATOM 1174 N N . GLN A 1 149 ? -6.234 13.350 9.581 1.00 94.56 149 GLN A N 1
ATOM 1175 C CA . GLN A 1 149 ? -7.632 12.911 9.549 1.00 94.56 149 GLN A CA 1
ATOM 1176 C C . GLN A 1 149 ? -7.947 11.839 10.599 1.00 94.56 149 GLN A C 1
ATOM 1178 O O . GLN A 1 149 ? -9.067 11.332 10.631 1.00 94.56 149 GLN A O 1
ATOM 1183 N N . ASN A 1 150 ? -6.979 11.480 11.453 1.00 93.06 150 ASN A N 1
ATOM 1184 C CA . ASN A 1 150 ? -7.077 10.353 12.386 1.00 93.06 150 ASN A CA 1
ATOM 1185 C C . ASN A 1 150 ? -7.536 9.055 11.683 1.00 93.06 150 ASN A C 1
ATOM 1187 O O . ASN A 1 150 ? -8.399 8.323 12.175 1.00 93.06 150 ASN A O 1
ATOM 1191 N N . ASN A 1 151 ? -6.987 8.803 10.491 1.00 95.19 151 ASN A N 1
ATOM 1192 C CA . ASN A 1 151 ? -7.355 7.680 9.636 1.00 95.19 151 ASN A CA 1
ATOM 1193 C C . ASN A 1 151 ? -6.478 6.460 9.958 1.00 95.19 151 ASN A C 1
ATOM 1195 O O . ASN A 1 151 ? -5.294 6.409 9.619 1.00 95.19 151 ASN A O 1
ATOM 1199 N N . LEU A 1 152 ? -7.069 5.478 10.640 1.00 96.38 152 LEU A N 1
ATOM 1200 C CA . LEU A 1 152 ? -6.370 4.271 11.078 1.00 96.38 152 LEU A CA 1
ATOM 1201 C C . LEU A 1 152 ? -5.963 3.375 9.900 1.00 96.38 152 LEU A C 1
ATOM 1203 O O . LEU A 1 152 ? -4.906 2.751 9.935 1.00 96.38 152 LEU A O 1
ATOM 1207 N N . GLU A 1 153 ? -6.780 3.313 8.854 1.00 97.69 153 GLU A N 1
ATOM 1208 C CA . GLU A 1 153 ? -6.482 2.518 7.667 1.00 97.69 153 GLU A CA 1
ATOM 1209 C C . GLU A 1 153 ? -5.284 3.096 6.905 1.00 97.69 153 GLU A C 1
ATOM 1211 O O . GLU A 1 153 ? -4.373 2.342 6.570 1.00 97.69 153 GLU A O 1
ATOM 1216 N N . SER A 1 154 ? -5.203 4.422 6.748 1.00 97.81 154 SER A N 1
ATOM 1217 C CA . SER A 1 154 ? -4.021 5.091 6.190 1.00 97.81 154 SER A CA 1
ATOM 1218 C C . SER A 1 154 ? -2.783 4.853 7.055 1.00 97.81 154 SER A C 1
ATOM 1220 O O . SER A 1 154 ? -1.714 4.594 6.516 1.00 97.81 154 SER A O 1
ATOM 1222 N N . TYR A 1 155 ? -2.920 4.841 8.389 1.00 98.12 155 TYR A N 1
ATOM 1223 C CA . TYR A 1 155 ? -1.805 4.529 9.293 1.00 98.12 155 TYR A CA 1
ATOM 1224 C C . TYR A 1 155 ? -1.242 3.120 9.048 1.00 98.12 155 TYR A C 1
ATOM 1226 O O . TYR A 1 155 ? -0.035 2.946 8.883 1.00 98.12 155 TYR A O 1
ATOM 1234 N N . PHE A 1 156 ? -2.112 2.106 8.984 1.00 98.00 156 PHE A N 1
ATOM 1235 C CA . PHE A 1 156 ? -1.692 0.731 8.699 1.00 98.00 156 PHE A CA 1
ATOM 1236 C C . PHE A 1 156 ? -1.164 0.561 7.273 1.00 98.00 156 PHE A C 1
ATOM 1238 O O . PHE A 1 156 ? -0.261 -0.250 7.038 1.00 98.00 156 PHE A O 1
ATOM 1245 N N . PHE A 1 157 ? -1.689 1.336 6.323 1.00 98.44 157 PHE A N 1
ATOM 1246 C CA . PHE A 1 157 ? -1.173 1.334 4.964 1.00 98.44 157 PHE A CA 1
ATOM 1247 C C . PHE A 1 157 ? 0.250 1.903 4.920 1.00 98.44 157 PHE A C 1
ATOM 1249 O O . PHE A 1 157 ? 1.136 1.233 4.394 1.00 98.44 157 PHE A O 1
ATOM 1256 N N . THR A 1 158 ? 0.518 3.036 5.584 1.00 98.50 158 THR A N 1
ATOM 1257 C CA . THR A 1 158 ? 1.882 3.561 5.771 1.00 98.50 158 THR A CA 1
ATOM 1258 C C . THR A 1 158 ? 2.814 2.505 6.349 1.00 98.50 158 THR A C 1
ATOM 1260 O O . THR A 1 158 ? 3.889 2.284 5.799 1.00 98.50 158 THR A O 1
ATOM 1263 N N . GLN A 1 159 ? 2.420 1.830 7.435 1.00 98.50 159 GLN A N 1
ATOM 1264 C CA . GLN A 1 159 ? 3.262 0.795 8.046 1.00 98.50 159 GLN A CA 1
ATOM 1265 C C . GLN A 1 159 ? 3.598 -0.319 7.048 1.00 98.50 159 GLN A C 1
ATOM 1267 O O . GLN A 1 159 ? 4.751 -0.728 6.944 1.00 98.50 159 GLN A O 1
ATOM 1272 N N . SER A 1 160 ? 2.614 -0.761 6.264 1.00 98.56 160 SER A N 1
ATOM 1273 C CA . SER A 1 160 ? 2.807 -1.806 5.253 1.00 98.56 160 SER A CA 1
ATOM 1274 C C . SER A 1 160 ? 3.751 -1.363 4.131 1.00 98.56 160 SER A C 1
ATOM 1276 O O . SER A 1 160 ? 4.604 -2.139 3.701 1.00 98.56 160 SER A O 1
ATOM 1278 N N . LEU A 1 161 ? 3.643 -0.106 3.690 1.00 98.62 161 LEU A N 1
ATOM 1279 C CA . LEU A 1 161 ? 4.518 0.484 2.675 1.00 98.62 161 LEU A CA 1
ATOM 1280 C C . LEU A 1 161 ? 5.962 0.615 3.184 1.00 98.62 161 LEU A C 1
ATOM 1282 O O . LEU A 1 161 ? 6.893 0.185 2.504 1.00 98.62 161 LEU A O 1
ATOM 1286 N N . VAL A 1 162 ? 6.159 1.131 4.402 1.00 98.56 162 VAL A N 1
ATOM 1287 C CA . VAL A 1 162 ? 7.490 1.272 5.020 1.00 98.56 162 VAL A CA 1
ATOM 1288 C C . VAL A 1 162 ? 8.153 -0.089 5.229 1.00 98.56 162 VAL A C 1
ATOM 1290 O O . VAL A 1 162 ? 9.324 -0.259 4.884 1.00 98.56 162 VAL A O 1
ATOM 1293 N N . GLU A 1 163 ? 7.415 -1.077 5.742 1.00 98.38 163 GLU A N 1
ATOM 1294 C CA . GLU A 1 163 ? 7.923 -2.443 5.902 1.00 98.38 163 GLU A CA 1
ATOM 1295 C C . GLU A 1 163 ? 8.350 -3.050 4.563 1.00 98.38 163 GLU A C 1
ATOM 1297 O O . GLU A 1 163 ? 9.415 -3.670 4.466 1.00 98.38 163 GLU A O 1
ATOM 1302 N N . TYR A 1 164 ? 7.562 -2.831 3.509 1.00 97.81 164 TYR A N 1
ATOM 1303 C CA . TYR A 1 164 ? 7.898 -3.313 2.178 1.00 97.81 164 TYR A CA 1
ATOM 1304 C C . TYR A 1 164 ? 9.160 -2.633 1.624 1.00 97.81 164 TYR A C 1
ATOM 1306 O O . TYR A 1 164 ? 10.082 -3.329 1.190 1.00 97.81 164 TYR A O 1
ATOM 1314 N N . SER A 1 165 ? 9.274 -1.302 1.710 1.00 96.94 165 SER A N 1
ATOM 1315 C CA . SER A 1 165 ? 10.490 -0.576 1.305 1.00 96.94 165 SER A CA 1
ATOM 1316 C C . SER A 1 165 ? 11.725 -1.053 2.066 1.00 96.94 165 SER A C 1
ATOM 1318 O O . SER A 1 165 ? 12.755 -1.348 1.459 1.00 96.94 165 SER A O 1
ATOM 1320 N N . LYS A 1 166 ? 11.617 -1.214 3.389 1.00 97.25 166 LYS A N 1
ATOM 1321 C CA . LYS A 1 166 ? 12.693 -1.737 4.240 1.00 97.25 166 LYS A CA 1
ATOM 1322 C C . LYS A 1 166 ? 13.127 -3.136 3.804 1.00 97.25 166 LYS A C 1
ATOM 1324 O O . LYS A 1 166 ? 14.322 -3.434 3.775 1.00 97.25 166 LYS A O 1
ATOM 1329 N N . LYS A 1 167 ? 12.174 -4.003 3.448 1.00 96.50 167 LYS A N 1
ATOM 1330 C CA . LYS A 1 167 ? 12.457 -5.350 2.939 1.00 96.50 167 LYS A CA 1
ATOM 1331 C C . LYS A 1 167 ? 13.203 -5.307 1.605 1.00 96.50 167 LYS A C 1
ATOM 1333 O O . LYS A 1 167 ? 14.197 -6.019 1.480 1.00 96.50 167 LYS A O 1
ATOM 1338 N N . ILE A 1 168 ? 12.779 -4.470 0.653 1.00 93.44 168 ILE A N 1
ATOM 1339 C CA . ILE A 1 168 ? 13.467 -4.321 -0.642 1.00 93.44 168 ILE A CA 1
ATOM 1340 C C . ILE A 1 168 ? 14.923 -3.906 -0.433 1.00 93.44 168 ILE A C 1
ATOM 1342 O O . ILE A 1 168 ? 15.822 -4.553 -0.968 1.00 93.44 168 ILE A O 1
ATOM 1346 N N . VAL A 1 169 ? 15.155 -2.861 0.367 1.00 93.81 169 VAL A N 1
ATOM 1347 C CA . VAL A 1 169 ? 16.502 -2.329 0.621 1.00 93.81 169 VAL A CA 1
ATOM 1348 C C . VAL A 1 169 ? 17.390 -3.393 1.269 1.00 93.81 169 VAL A C 1
ATOM 1350 O O . VAL A 1 169 ? 18.521 -3.602 0.847 1.00 93.81 169 VAL A O 1
ATOM 1353 N N . LYS A 1 170 ? 16.870 -4.148 2.243 1.00 93.12 170 LYS A N 1
ATOM 1354 C CA . LYS A 1 170 ? 17.625 -5.239 2.886 1.00 93.12 170 LYS A CA 1
ATOM 1355 C C . LYS A 1 170 ? 17.951 -6.398 1.945 1.00 93.12 170 LYS A C 1
ATOM 1357 O O . LYS A 1 170 ? 18.978 -7.044 2.121 1.00 93.12 170 LYS A O 1
ATOM 1362 N N . GLN A 1 171 ? 17.073 -6.696 0.990 1.00 92.88 171 GLN A N 1
ATOM 1363 C CA . GLN A 1 171 ? 17.288 -7.757 0.002 1.00 92.88 171 GLN A CA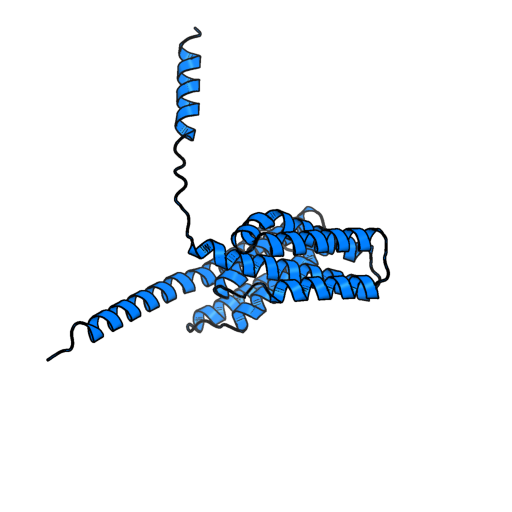 1
ATOM 1364 C C . GLN A 1 171 ? 18.257 -7.344 -1.113 1.00 92.88 171 GLN A C 1
ATOM 1366 O O . GLN A 1 171 ? 18.781 -8.214 -1.802 1.00 92.88 171 GLN A O 1
ATOM 1371 N N . ASN A 1 172 ? 18.511 -6.043 -1.267 1.00 88.94 172 ASN A N 1
ATOM 1372 C CA . ASN A 1 172 ? 19.382 -5.471 -2.289 1.00 88.94 172 ASN A CA 1
ATOM 1373 C C . ASN A 1 172 ? 20.378 -4.491 -1.638 1.00 88.94 172 ASN A C 1
ATOM 1375 O O . ASN A 1 172 ? 20.294 -3.287 -1.883 1.00 88.94 172 ASN A O 1
ATOM 1379 N N . PRO A 1 173 ? 21.279 -4.971 -0.759 1.00 87.69 173 PRO A N 1
ATOM 1380 C CA . PRO A 1 173 ? 22.201 -4.095 -0.046 1.00 87.69 173 PRO A CA 1
ATOM 1381 C C . PRO A 1 173 ? 23.167 -3.398 -1.011 1.00 87.69 173 PRO A C 1
ATOM 1383 O O . PRO A 1 173 ? 23.569 -3.965 -2.026 1.00 87.69 173 PRO A O 1
ATOM 1386 N N . SER A 1 174 ? 23.582 -2.182 -0.655 1.00 86.25 174 SER A N 1
ATOM 1387 C CA . SER A 1 174 ? 24.655 -1.477 -1.360 1.00 86.25 174 SER A CA 1
ATOM 1388 C C . SER A 1 174 ? 26.008 -2.144 -1.090 1.00 86.25 174 SER A C 1
ATOM 1390 O O . SER A 1 174 ? 26.216 -2.707 -0.016 1.00 86.25 174 SER A O 1
ATOM 1392 N N . ASP A 1 175 ? 26.975 -1.985 -1.995 1.00 86.44 175 ASP A N 1
ATOM 1393 C CA . ASP A 1 175 ? 28.381 -2.355 -1.756 1.00 86.44 175 ASP A CA 1
ATOM 1394 C C . ASP A 1 175 ? 29.036 -1.535 -0.616 1.00 86.44 175 ASP A C 1
ATOM 1396 O O . ASP A 1 175 ? 30.144 -1.840 -0.173 1.00 86.44 175 ASP A O 1
ATOM 1400 N N . ASN A 1 176 ? 28.389 -0.460 -0.147 1.00 88.31 176 ASN A N 1
ATOM 1401 C CA . ASN A 1 176 ? 28.884 0.403 0.922 1.00 88.31 176 ASN A CA 1
ATOM 1402 C C . ASN A 1 176 ? 28.267 0.040 2.286 1.00 88.31 176 ASN A C 1
ATOM 1404 O O . ASN A 1 176 ? 27.160 0.468 2.620 1.00 88.31 176 ASN A O 1
ATOM 1408 N N . ASP A 1 177 ? 29.031 -0.666 3.123 1.00 89.56 177 ASP A N 1
ATOM 1409 C CA . ASP A 1 177 ? 28.611 -1.070 4.474 1.00 89.56 177 ASP A CA 1
ATOM 1410 C C . ASP A 1 177 ? 28.177 0.099 5.365 1.00 89.56 177 ASP A C 1
ATOM 1412 O O . ASP A 1 177 ? 27.218 -0.025 6.130 1.00 89.56 177 ASP A O 1
ATOM 1416 N N . ARG A 1 178 ? 28.851 1.252 5.261 1.00 90.81 178 ARG A N 1
ATOM 1417 C CA . ARG A 1 178 ? 28.501 2.439 6.053 1.00 90.81 178 ARG A CA 1
ATOM 1418 C C . ARG A 1 178 ? 27.115 2.949 5.676 1.00 90.81 178 ARG A C 1
ATOM 1420 O O . ARG A 1 178 ? 26.335 3.280 6.564 1.00 90.81 178 ARG A O 1
ATOM 1427 N N . LEU A 1 179 ? 26.807 2.978 4.383 1.00 91.06 179 LEU A N 1
ATOM 1428 C CA . LEU A 1 179 ? 25.486 3.370 3.908 1.00 91.06 179 LEU A CA 1
ATOM 1429 C C . LEU A 1 179 ? 24.414 2.380 4.377 1.00 91.06 179 LEU A C 1
ATOM 1431 O O . LEU A 1 179 ? 23.365 2.794 4.860 1.00 91.06 179 LEU A O 1
ATOM 1435 N N . ASN A 1 180 ? 24.681 1.075 4.293 1.00 92.75 180 ASN A N 1
ATOM 1436 C CA . ASN A 1 180 ? 23.738 0.063 4.773 1.00 92.75 180 ASN A CA 1
ATOM 1437 C C . ASN A 1 180 ? 23.440 0.232 6.275 1.00 92.75 180 ASN A C 1
ATOM 1439 O O . ASN A 1 180 ? 22.300 0.060 6.711 1.00 92.75 180 ASN A O 1
ATOM 1443 N N . GLN A 1 181 ? 24.446 0.573 7.087 1.00 94.06 181 GLN A N 1
ATOM 1444 C CA . GLN A 1 181 ? 24.259 0.865 8.513 1.00 94.06 181 GLN A CA 1
ATOM 1445 C C . GLN A 1 181 ? 23.429 2.133 8.743 1.00 94.06 181 GLN A C 1
ATOM 1447 O O . GLN A 1 181 ? 22.526 2.121 9.580 1.00 94.06 181 GLN A O 1
ATOM 1452 N N . GLU A 1 182 ? 23.702 3.197 7.990 1.00 94.00 182 GLU A N 1
ATOM 1453 C CA . GLU A 1 182 ? 22.968 4.462 8.056 1.00 94.00 182 GLU A CA 1
ATOM 1454 C C . GLU A 1 182 ? 21.491 4.281 7.679 1.00 94.00 182 GLU A C 1
ATOM 1456 O O . GLU A 1 182 ? 20.613 4.623 8.471 1.00 94.00 182 GLU A O 1
ATOM 1461 N N . LEU A 1 183 ? 21.206 3.615 6.555 1.00 95.88 183 LEU A N 1
ATOM 1462 C CA . LEU A 1 183 ? 19.841 3.284 6.137 1.00 95.88 183 LEU A CA 1
ATOM 1463 C C . LEU A 1 183 ? 19.108 2.456 7.198 1.00 95.88 183 LEU A C 1
ATOM 1465 O O . LEU A 1 183 ? 17.962 2.753 7.529 1.00 95.88 183 LEU A O 1
ATOM 1469 N N . ASN A 1 184 ? 19.761 1.446 7.783 1.00 95.81 184 ASN A N 1
ATOM 1470 C CA . ASN A 1 184 ? 19.162 0.660 8.865 1.00 95.81 184 ASN A CA 1
ATOM 1471 C C . ASN A 1 184 ? 18.836 1.515 10.100 1.00 95.81 184 ASN A C 1
ATOM 1473 O O . ASN A 1 184 ? 17.800 1.289 10.728 1.00 95.81 184 ASN A O 1
ATOM 1477 N N . SER A 1 185 ? 19.693 2.482 10.446 1.00 97.00 185 SER A N 1
ATOM 1478 C CA . SER A 1 185 ? 19.426 3.423 11.538 1.00 97.00 185 SER A CA 1
ATOM 1479 C C . SER A 1 185 ? 18.222 4.304 11.221 1.00 97.00 185 SER A C 1
ATOM 1481 O O . SER A 1 185 ? 17.306 4.386 12.032 1.00 97.00 185 SER A O 1
ATOM 1483 N N . PHE A 1 186 ? 18.166 4.893 10.024 1.00 97.88 186 PHE A N 1
ATOM 1484 C CA . PHE A 1 186 ? 17.046 5.750 9.639 1.00 97.88 186 PHE A CA 1
ATOM 1485 C C . PHE A 1 186 ? 15.720 4.998 9.562 1.00 97.88 186 PHE A C 1
ATOM 1487 O O . PHE A 1 186 ? 14.710 5.512 10.033 1.00 97.88 186 PHE A O 1
ATOM 1494 N N . PHE A 1 187 ? 15.701 3.767 9.042 1.00 98.25 187 PHE A N 1
ATOM 1495 C CA . PHE A 1 187 ? 14.490 2.944 9.067 1.00 98.25 187 PHE A CA 1
ATOM 1496 C C . PHE A 1 187 ? 14.038 2.618 10.495 1.00 98.25 187 PHE A C 1
ATOM 1498 O O . PHE A 1 187 ? 12.840 2.609 10.763 1.00 98.25 187 PHE A O 1
ATOM 1505 N N . LYS A 1 188 ? 14.973 2.384 11.423 1.00 98.19 188 LYS A N 1
ATOM 1506 C CA . LYS A 1 188 ? 14.640 2.162 12.835 1.00 98.19 188 LYS A CA 1
ATOM 1507 C C . LYS A 1 188 ? 14.028 3.415 13.471 1.00 98.19 188 LYS A C 1
ATOM 1509 O O . LYS A 1 188 ? 13.011 3.310 14.155 1.00 98.19 188 LYS A O 1
ATOM 1514 N N . ASP A 1 189 ? 14.620 4.580 13.227 1.00 98.38 189 ASP A N 1
ATOM 1515 C CA . ASP A 1 189 ? 14.105 5.856 13.734 1.00 98.38 189 ASP A CA 1
ATOM 1516 C C . ASP A 1 189 ? 12.732 6.183 13.117 1.00 98.38 189 ASP A C 1
ATOM 1518 O O . ASP A 1 189 ? 11.847 6.710 13.796 1.00 98.38 189 ASP A O 1
ATOM 1522 N N . LEU A 1 190 ? 12.520 5.816 11.847 1.00 98.56 190 LEU A N 1
ATOM 1523 C CA . LEU A 1 190 ? 11.239 5.938 11.152 1.00 98.56 190 LEU A CA 1
ATOM 1524 C C . LEU A 1 190 ? 10.164 5.047 11.789 1.00 98.56 190 LEU A C 1
ATOM 1526 O O . LEU A 1 190 ? 9.089 5.548 12.124 1.00 98.56 190 LEU A O 1
ATOM 1530 N N . ASP A 1 191 ? 10.462 3.764 12.022 1.00 98.38 191 ASP A N 1
ATOM 1531 C CA . ASP A 1 191 ? 9.555 2.827 12.700 1.00 98.38 191 ASP A CA 1
ATOM 1532 C C . ASP A 1 191 ? 9.156 3.359 14.091 1.00 98.38 191 ASP A C 1
ATOM 1534 O O . ASP A 1 191 ? 7.980 3.329 14.474 1.00 98.38 191 ASP A O 1
ATOM 1538 N N . GLU A 1 192 ? 10.122 3.883 14.853 1.00 98.38 192 GLU A N 1
ATOM 1539 C CA . GLU A 1 192 ? 9.889 4.457 16.181 1.00 98.38 192 GLU A CA 1
ATOM 1540 C C . GL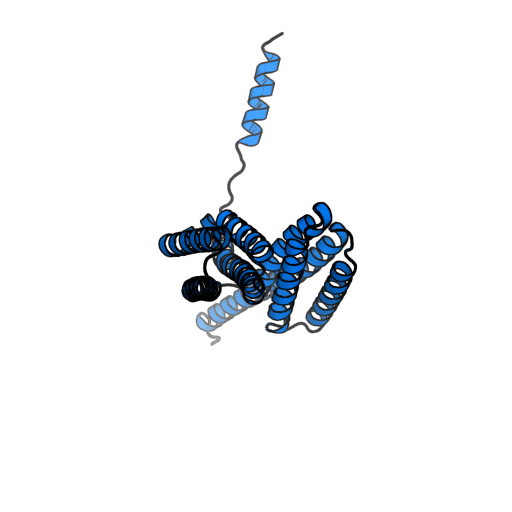U A 1 192 ? 9.010 5.715 16.118 1.00 98.38 192 GLU A C 1
ATOM 1542 O O . GLU A 1 192 ? 8.076 5.862 16.914 1.00 98.38 192 GLU A O 1
ATOM 1547 N N . SER A 1 193 ? 9.267 6.599 15.153 1.00 98.25 193 SER A N 1
ATOM 1548 C CA . SER A 1 193 ? 8.516 7.844 14.959 1.00 98.25 193 SER A CA 1
ATOM 1549 C C . SER A 1 193 ? 7.062 7.572 14.561 1.00 98.25 193 SER A C 1
ATOM 1551 O O . SER A 1 193 ? 6.143 8.145 15.156 1.00 98.25 193 SER A O 1
ATOM 1553 N N . ILE A 1 194 ? 6.838 6.631 13.635 1.00 98.00 194 ILE A N 1
ATOM 1554 C CA . ILE A 1 194 ? 5.501 6.171 13.228 1.00 98.00 194 ILE A CA 1
ATOM 1555 C C . ILE A 1 194 ? 4.780 5.508 14.405 1.00 98.00 194 ILE A C 1
ATOM 1557 O O . ILE A 1 194 ? 3.611 5.802 14.667 1.00 98.00 194 ILE A O 1
ATOM 1561 N N . SER A 1 195 ? 5.458 4.640 15.162 1.00 97.06 195 SER A N 1
ATOM 1562 C CA . SER A 1 195 ? 4.868 3.942 16.319 1.00 97.06 195 SER A CA 1
ATOM 1563 C C . SER A 1 195 ? 4.417 4.909 17.414 1.00 97.06 195 SER A C 1
ATOM 1565 O O . SER A 1 195 ? 3.373 4.718 18.037 1.00 97.06 195 SER A O 1
ATOM 1567 N N . LYS A 1 196 ? 5.175 5.991 17.620 1.00 97.25 196 LYS A N 1
ATOM 1568 C CA . LYS A 1 196 ? 4.833 7.075 18.551 1.00 97.25 196 LYS A CA 1
ATOM 1569 C C . LYS A 1 196 ? 3.823 8.077 17.981 1.00 97.25 196 LYS A C 1
ATOM 1571 O O . LYS A 1 196 ? 3.488 9.028 18.684 1.00 97.25 196 LYS A O 1
ATOM 1576 N N . LYS A 1 197 ? 3.343 7.877 16.746 1.00 96.06 197 LYS A N 1
ATOM 1577 C CA . LYS A 1 197 ? 2.448 8.794 16.020 1.00 96.06 197 LYS A CA 1
ATOM 1578 C C . LYS A 1 197 ? 2.964 10.235 16.039 1.00 96.06 197 LYS A C 1
ATOM 1580 O O . LYS A 1 197 ? 2.216 11.170 16.320 1.00 96.06 197 LYS A O 1
ATOM 1585 N N . GLN A 1 198 ? 4.268 10.399 15.814 1.00 96.88 198 GLN A N 1
ATOM 1586 C CA . GLN A 1 198 ? 4.895 11.717 15.774 1.00 96.88 198 GLN A CA 1
ATOM 1587 C C . GLN A 1 198 ? 4.368 12.558 14.607 1.00 96.88 198 GLN A C 1
ATOM 1589 O O . GLN A 1 198 ? 3.744 12.039 13.681 1.00 96.88 198 GLN A O 1
ATOM 1594 N N . ASP A 1 199 ? 4.628 13.864 14.663 1.00 95.38 199 ASP A N 1
ATOM 1595 C CA . ASP A 1 199 ? 4.214 14.808 13.629 1.00 95.38 199 ASP A CA 1
ATOM 1596 C C . ASP A 1 199 ? 4.706 14.381 12.235 1.00 95.38 199 ASP A C 1
ATOM 1598 O O . ASP A 1 199 ? 5.823 13.872 12.080 1.00 95.38 199 ASP A O 1
ATOM 1602 N N . PHE A 1 200 ? 3.869 14.598 11.217 1.00 93.00 200 PHE A N 1
ATOM 1603 C CA . PHE A 1 200 ? 4.167 14.193 9.843 1.00 93.00 200 PHE A CA 1
ATOM 1604 C C . PHE A 1 200 ? 5.437 14.861 9.296 1.00 93.00 200 PHE A C 1
ATOM 1606 O O . PHE A 1 200 ? 6.119 14.266 8.473 1.00 93.00 200 PHE A O 1
ATOM 1613 N N . THR A 1 201 ? 5.831 16.034 9.801 1.00 95.19 201 THR A N 1
ATOM 1614 C CA . THR A 1 201 ? 7.095 16.687 9.421 1.00 95.19 201 THR A CA 1
ATOM 1615 C C . THR A 1 201 ? 8.331 15.909 9.878 1.00 95.19 201 THR A C 1
ATOM 1617 O O . THR A 1 201 ? 9.332 15.877 9.160 1.00 95.19 201 THR A O 1
ATOM 1620 N N . ILE A 1 202 ? 8.278 15.247 11.040 1.00 96.69 202 ILE A N 1
ATOM 1621 C CA . ILE A 1 202 ? 9.386 14.425 11.551 1.00 96.69 202 ILE A CA 1
ATOM 1622 C C . ILE A 1 202 ? 9.501 13.148 10.717 1.00 96.69 202 ILE A C 1
ATOM 1624 O O . ILE A 1 202 ? 10.586 12.813 10.240 1.00 96.69 202 ILE A O 1
ATOM 1628 N N . VAL A 1 203 ? 8.372 12.474 10.490 1.00 97.50 203 VAL A N 1
ATOM 1629 C CA . VAL A 1 203 ? 8.310 11.255 9.671 1.00 97.50 203 VAL A CA 1
ATOM 1630 C C . VAL A 1 203 ? 8.738 11.538 8.227 1.00 97.50 203 VAL A C 1
ATOM 1632 O O . VAL A 1 203 ? 9.615 10.845 7.713 1.00 97.50 203 VAL A O 1
ATOM 1635 N N . GLY A 1 204 ? 8.230 12.609 7.615 1.00 94.94 204 GLY A N 1
ATOM 1636 C CA . GLY A 1 204 ? 8.606 13.026 6.263 1.00 94.94 204 GLY A CA 1
ATOM 1637 C C . GLY A 1 204 ? 10.083 13.415 6.136 1.00 94.94 204 GLY A C 1
ATOM 1638 O O . GLY A 1 204 ? 10.718 13.129 5.121 1.00 94.94 204 GLY A O 1
ATOM 1639 N N . SER A 1 205 ? 10.686 13.988 7.186 1.00 97.25 205 SER A N 1
ATOM 1640 C CA . SER A 1 205 ? 12.129 14.281 7.209 1.00 97.25 205 SER A CA 1
ATOM 1641 C C . SER A 1 205 ? 12.977 13.006 7.183 1.00 97.25 205 SER A C 1
ATOM 1643 O O . SER A 1 205 ? 13.973 12.946 6.460 1.00 97.25 205 SER A O 1
ATOM 1645 N N . LEU A 1 206 ? 12.577 11.976 7.936 1.00 98.06 206 LEU A N 1
ATOM 1646 C CA . LEU A 1 206 ? 13.243 10.670 7.925 1.00 98.06 206 LEU A CA 1
ATOM 1647 C C . LEU A 1 206 ? 13.068 9.967 6.576 1.00 98.06 206 LEU A C 1
ATOM 1649 O O . LEU A 1 206 ? 14.049 9.481 6.015 1.00 98.06 206 LEU A O 1
ATOM 1653 N N . ILE A 1 207 ? 11.854 9.979 6.018 1.00 97.62 207 ILE A N 1
ATOM 1654 C CA . ILE A 1 207 ? 11.584 9.451 4.674 1.00 97.62 207 ILE A CA 1
ATOM 1655 C C . ILE A 1 207 ? 12.474 10.146 3.638 1.00 97.62 207 ILE A C 1
ATOM 1657 O O . ILE A 1 207 ? 13.172 9.472 2.884 1.00 97.62 207 ILE A O 1
ATOM 1661 N N . THR A 1 208 ? 12.541 11.478 3.659 1.00 94.81 208 THR A N 1
ATOM 1662 C CA . THR A 1 208 ? 13.373 12.259 2.731 1.00 94.81 208 THR A CA 1
ATOM 1663 C C . THR A 1 208 ? 14.859 11.914 2.863 1.00 94.81 208 THR A C 1
ATOM 1665 O O . THR A 1 208 ? 15.555 11.801 1.854 1.00 94.81 208 THR A O 1
ATOM 1668 N N . ALA A 1 209 ? 15.365 11.729 4.088 1.00 95.38 209 ALA A N 1
ATOM 1669 C CA . ALA A 1 209 ? 16.755 11.333 4.317 1.00 95.38 209 ALA A CA 1
ATOM 1670 C C . ALA A 1 209 ? 17.057 9.952 3.712 1.00 95.38 209 ALA A C 1
ATOM 1672 O O . ALA A 1 209 ? 18.027 9.811 2.969 1.00 95.38 209 ALA A O 1
ATOM 1673 N N . ILE A 1 210 ? 16.180 8.970 3.948 1.00 96.88 210 ILE A N 1
ATOM 1674 C CA . ILE A 1 210 ? 16.297 7.624 3.372 1.00 96.88 210 ILE A CA 1
ATOM 1675 C C . ILE A 1 210 ? 16.266 7.695 1.842 1.00 96.88 210 ILE A C 1
ATOM 1677 O O . ILE A 1 210 ? 17.142 7.146 1.178 1.00 96.88 210 ILE A O 1
ATOM 1681 N N . GLN A 1 211 ? 15.286 8.396 1.268 1.00 95.00 211 GLN A N 1
ATOM 1682 C CA . GLN A 1 211 ? 15.142 8.535 -0.182 1.00 95.00 211 GLN A CA 1
ATOM 1683 C C . GLN A 1 211 ? 16.367 9.190 -0.818 1.00 95.00 211 GLN A C 1
ATOM 1685 O O . GLN A 1 211 ? 16.852 8.719 -1.845 1.00 95.00 211 GLN A O 1
ATOM 1690 N N . ARG A 1 212 ? 16.900 10.252 -0.207 1.00 92.81 212 ARG A N 1
ATOM 1691 C CA . ARG A 1 212 ? 18.122 10.913 -0.674 1.00 92.81 212 ARG A CA 1
ATOM 1692 C C . ARG A 1 212 ? 19.279 9.921 -0.752 1.00 92.81 212 ARG A C 1
ATOM 1694 O O . ARG A 1 212 ? 19.968 9.881 -1.768 1.00 92.81 212 ARG A O 1
ATOM 1701 N N . ASP A 1 213 ? 19.485 9.139 0.297 1.00 92.38 213 ASP A N 1
ATOM 1702 C CA . ASP A 1 213 ? 20.624 8.231 0.383 1.00 92.38 213 ASP A CA 1
ATOM 1703 C C . ASP A 1 213 ? 20.469 7.039 -0.578 1.00 92.38 213 ASP A C 1
ATOM 1705 O O . ASP A 1 213 ? 21.431 6.664 -1.249 1.00 92.38 213 ASP A O 1
ATOM 1709 N N . LEU A 1 214 ? 19.244 6.524 -0.752 1.00 91.69 214 LEU A N 1
ATOM 1710 C CA . LEU A 1 214 ? 18.917 5.523 -1.773 1.00 91.69 214 LEU A CA 1
ATOM 1711 C C . LEU A 1 214 ? 19.196 6.045 -3.190 1.00 91.69 214 LEU A C 1
ATOM 1713 O O . LEU A 1 214 ? 19.904 5.403 -3.960 1.00 91.69 214 LEU A O 1
ATOM 1717 N N . LEU A 1 215 ? 18.700 7.233 -3.538 1.00 88.00 215 LEU A N 1
ATOM 1718 C CA . LEU A 1 215 ? 18.832 7.783 -4.892 1.00 88.00 215 LEU A CA 1
ATOM 1719 C C . LEU A 1 215 ? 20.254 8.267 -5.216 1.00 88.00 215 LEU A C 1
ATOM 1721 O O . LEU A 1 215 ? 20.648 8.302 -6.382 1.00 88.00 215 LEU A O 1
ATOM 1725 N N . GLN A 1 216 ? 21.059 8.628 -4.214 1.00 77.50 216 GLN A N 1
ATOM 1726 C CA . GLN A 1 216 ? 22.457 8.996 -4.444 1.00 77.50 216 GLN A CA 1
ATOM 1727 C C . GLN A 1 216 ? 23.320 7.797 -4.854 1.00 77.50 216 GLN A C 1
ATOM 1729 O O . GLN A 1 216 ? 24.227 7.975 -5.671 1.00 77.50 216 GLN A O 1
ATOM 1734 N N . THR A 1 217 ? 23.023 6.580 -4.384 1.00 60.84 217 THR A N 1
ATOM 1735 C CA . THR A 1 217 ? 23.743 5.379 -4.854 1.00 60.84 217 THR A CA 1
ATOM 1736 C C . THR A 1 217 ? 23.603 5.159 -6.357 1.00 60.84 217 THR A C 1
ATOM 1738 O O . THR A 1 217 ? 24.584 4.843 -7.030 1.00 60.84 217 THR A O 1
ATOM 1741 N N . GLU A 1 218 ? 22.439 5.484 -6.917 1.00 56.72 218 GLU A N 1
ATOM 1742 C CA . GLU A 1 218 ? 22.168 5.367 -8.351 1.00 56.72 218 GLU A CA 1
ATOM 1743 C C . GLU A 1 218 ? 23.052 6.277 -9.201 1.00 56.72 218 GLU A C 1
ATOM 1745 O O . GLU A 1 218 ? 23.559 5.878 -10.255 1.00 56.72 218 GLU A O 1
ATOM 1750 N N . THR A 1 219 ? 23.294 7.511 -8.748 1.00 54.94 219 THR A N 1
ATOM 1751 C CA . THR A 1 219 ? 24.181 8.434 -9.478 1.00 54.94 219 THR A CA 1
ATOM 1752 C C . THR A 1 219 ? 25.628 7.942 -9.526 1.00 54.94 219 THR A C 1
ATOM 1754 O O . THR A 1 219 ? 26.361 8.248 -10.471 1.00 54.94 219 THR A O 1
ATOM 1757 N N . ILE A 1 220 ? 26.048 7.146 -8.542 1.00 54.81 220 ILE A N 1
ATOM 1758 C CA . ILE A 1 220 ? 27.398 6.585 -8.477 1.00 54.81 220 ILE A CA 1
ATOM 1759 C C . ILE A 1 220 ? 27.491 5.340 -9.371 1.00 54.81 220 ILE A C 1
ATOM 1761 O O . ILE A 1 220 ? 28.412 5.242 -10.189 1.00 54.81 220 ILE A O 1
ATOM 1765 N N . ASP A 1 221 ? 26.514 4.434 -9.296 1.00 55.41 221 ASP A N 1
ATOM 1766 C CA . ASP A 1 221 ? 26.516 3.196 -10.083 1.00 55.41 221 ASP A CA 1
ATOM 1767 C C . ASP A 1 221 ? 26.310 3.430 -11.584 1.00 55.41 221 ASP A C 1
ATOM 1769 O O . ASP A 1 221 ? 26.997 2.824 -12.416 1.00 55.41 221 ASP A O 1
ATOM 1773 N N . SER A 1 222 ? 25.442 4.372 -11.960 1.00 53.69 222 SER A N 1
ATOM 1774 C CA . SER A 1 222 ? 25.257 4.779 -13.360 1.00 53.69 222 SER A CA 1
ATOM 1775 C C . SER A 1 222 ? 26.552 5.332 -13.971 1.00 53.69 222 SER A C 1
ATOM 1777 O O . SER A 1 222 ? 26.952 4.914 -15.063 1.00 53.69 222 SER A O 1
ATOM 1779 N N . ASN A 1 223 ? 27.276 6.187 -13.243 1.00 46.66 223 ASN A N 1
ATOM 1780 C CA . ASN A 1 223 ? 28.573 6.709 -13.675 1.00 46.66 223 ASN A CA 1
ATOM 1781 C C . ASN A 1 223 ? 29.637 5.610 -13.798 1.00 46.66 223 ASN A C 1
ATOM 1783 O O . ASN A 1 223 ? 30.375 5.577 -14.787 1.00 46.66 223 ASN A O 1
ATOM 1787 N N . LYS A 1 224 ? 29.692 4.667 -12.850 1.00 53.97 224 LYS A N 1
ATOM 1788 C CA . LYS A 1 224 ? 30.619 3.524 -12.893 1.00 53.97 224 LYS A CA 1
ATOM 1789 C C . LYS A 1 224 ? 30.350 2.625 -14.106 1.00 53.97 224 LYS A C 1
ATOM 1791 O O . LYS A 1 224 ? 31.288 2.235 -14.803 1.00 53.97 224 LYS A O 1
ATOM 1796 N N . LYS A 1 225 ? 29.078 2.366 -14.428 1.00 54.75 225 LYS A N 1
ATOM 1797 C CA . LYS A 1 225 ? 28.653 1.559 -15.587 1.00 54.75 225 LYS A CA 1
ATOM 1798 C C . LYS A 1 225 ? 28.945 2.250 -16.924 1.00 54.75 225 LYS A C 1
ATOM 1800 O O . LYS A 1 225 ? 29.384 1.597 -17.871 1.00 54.75 225 LYS A O 1
ATOM 1805 N N . ILE A 1 226 ? 28.770 3.572 -17.000 1.00 57.16 226 ILE A N 1
ATOM 1806 C CA . ILE A 1 226 ? 29.171 4.384 -18.163 1.00 57.16 226 ILE A CA 1
ATOM 1807 C C . ILE A 1 226 ? 30.692 4.349 -18.344 1.00 57.16 226 ILE A C 1
ATOM 1809 O O . ILE A 1 226 ? 31.182 4.217 -19.468 1.00 57.16 226 ILE A O 1
ATOM 1813 N N . HIS A 1 227 ? 31.448 4.438 -17.249 1.00 53.19 227 HIS A N 1
ATOM 1814 C CA . HIS A 1 227 ? 32.903 4.434 -17.307 1.00 53.19 227 HIS A CA 1
ATOM 1815 C C . HIS A 1 227 ? 33.467 3.070 -17.735 1.00 53.19 227 HIS A C 1
ATOM 1817 O O . HIS A 1 227 ? 34.375 3.032 -18.566 1.00 53.19 227 HIS A O 1
ATOM 1823 N N . MET A 1 228 ? 32.884 1.971 -17.244 1.00 56.44 228 MET A N 1
ATOM 1824 C CA . MET A 1 228 ? 33.210 0.596 -17.648 1.00 56.44 228 MET A CA 1
ATOM 1825 C C . MET A 1 228 ? 32.892 0.337 -19.125 1.00 56.44 228 MET A C 1
ATOM 1827 O O . MET A 1 228 ? 33.760 -0.130 -19.854 1.00 56.44 228 MET A O 1
ATOM 1831 N N . LYS A 1 229 ? 31.713 0.747 -19.620 1.00 61.28 229 LYS A N 1
ATOM 1832 C CA . LYS A 1 229 ? 31.381 0.639 -21.055 1.00 61.28 229 LYS A CA 1
ATOM 1833 C C . LYS A 1 229 ? 32.334 1.435 -21.948 1.00 61.28 229 LYS A C 1
ATOM 1835 O O . LYS A 1 229 ? 32.674 0.988 -23.040 1.00 61.28 229 LYS A O 1
ATOM 1840 N N . LYS A 1 230 ? 32.780 2.614 -21.498 1.00 58.31 230 LYS A N 1
ATOM 1841 C CA . LYS A 1 230 ? 33.816 3.382 -22.206 1.00 58.31 230 LYS A CA 1
ATOM 1842 C C . LYS A 1 230 ? 35.150 2.636 -22.217 1.00 58.31 230 LYS A C 1
ATOM 1844 O O . LYS A 1 230 ? 35.785 2.590 -23.261 1.00 58.31 230 LYS A O 1
ATOM 1849 N N . LEU A 1 231 ? 35.558 2.039 -21.098 1.00 62.09 231 LEU A N 1
ATOM 1850 C CA . LEU A 1 231 ? 36.791 1.250 -21.009 1.00 62.09 231 LEU A CA 1
ATOM 1851 C C . LEU A 1 231 ? 36.748 0.010 -21.914 1.00 62.09 231 LEU A C 1
ATOM 1853 O O . LEU A 1 231 ? 37.692 -0.208 -22.664 1.00 62.09 231 LEU A O 1
ATOM 1857 N N . GLU A 1 232 ? 35.647 -0.742 -21.930 1.00 64.25 232 GLU A N 1
ATOM 1858 C CA . GLU A 1 232 ? 35.463 -1.882 -22.841 1.00 64.25 232 GLU A CA 1
ATOM 1859 C C . GLU A 1 232 ? 35.514 -1.452 -24.313 1.00 64.25 232 GLU A C 1
ATOM 1861 O O . GLU A 1 232 ? 36.188 -2.085 -25.123 1.00 64.25 232 GLU A O 1
ATOM 1866 N N . HIS A 1 233 ? 34.872 -0.330 -24.656 1.00 68.38 233 HIS A N 1
ATOM 1867 C CA . HIS A 1 233 ? 34.948 0.247 -25.998 1.00 68.38 233 HIS A CA 1
ATOM 1868 C C . HIS A 1 233 ? 36.380 0.660 -26.379 1.00 68.38 233 HIS A C 1
ATOM 1870 O O . HIS A 1 233 ? 36.792 0.455 -27.518 1.00 68.38 233 HIS A O 1
ATOM 1876 N N . TYR A 1 234 ? 37.157 1.208 -25.439 1.00 62.66 234 TYR A N 1
ATOM 1877 C CA . TYR A 1 234 ? 38.560 1.564 -25.668 1.00 62.66 234 TYR A CA 1
ATOM 1878 C C . TYR A 1 234 ? 39.456 0.331 -25.848 1.00 62.66 234 TYR A C 1
ATOM 1880 O O . TYR A 1 234 ? 40.291 0.326 -26.747 1.00 62.66 234 TYR A O 1
ATOM 1888 N N . ILE A 1 235 ? 39.266 -0.719 -25.046 1.00 68.50 235 ILE A N 1
ATOM 1889 C CA . ILE A 1 235 ? 40.062 -1.955 -25.112 1.00 68.50 235 ILE A CA 1
ATOM 1890 C C . ILE A 1 235 ? 39.782 -2.733 -26.405 1.00 68.50 235 ILE A C 1
ATOM 1892 O O . ILE A 1 235 ? 40.705 -3.273 -27.008 1.00 68.50 235 ILE A O 1
ATOM 1896 N N . LEU A 1 236 ? 38.526 -2.762 -26.863 1.00 67.19 236 LEU A N 1
ATOM 1897 C CA . LEU A 1 236 ? 38.140 -3.458 -28.095 1.00 67.19 236 LEU A CA 1
ATOM 1898 C C . LEU A 1 236 ? 38.579 -2.722 -29.370 1.00 67.19 236 LEU A C 1
ATOM 1900 O O . LEU A 1 236 ? 38.864 -3.373 -30.372 1.00 67.19 236 LEU A O 1
ATOM 1904 N N . ASN A 1 237 ? 38.649 -1.387 -29.340 1.00 64.06 237 ASN A N 1
ATOM 1905 C CA . ASN A 1 237 ? 38.956 -0.578 -30.527 1.00 64.06 237 ASN A CA 1
ATOM 1906 C C . ASN A 1 237 ? 40.411 -0.097 -30.610 1.00 64.06 237 ASN A C 1
ATOM 1908 O O . ASN A 1 237 ? 40.830 0.365 -31.670 1.00 64.06 237 ASN A O 1
ATOM 1912 N N . TYR A 1 238 ? 41.188 -0.220 -29.531 1.00 64.38 238 TYR A N 1
ATOM 1913 C CA . TYR A 1 238 ? 42.610 0.127 -29.499 1.00 64.38 238 TYR A CA 1
ATOM 1914 C C . TYR A 1 238 ? 43.423 -0.959 -28.778 1.00 64.38 238 TYR A C 1
ATOM 1916 O O . TYR A 1 238 ? 43.916 -0.723 -27.671 1.00 64.38 238 TYR A O 1
ATOM 1924 N N . PRO A 1 239 ? 43.576 -2.160 -29.368 1.00 51.53 239 PRO A N 1
ATOM 1925 C CA . PRO A 1 239 ? 44.471 -3.162 -28.809 1.00 51.53 239 PRO A CA 1
ATOM 1926 C C . PRO A 1 239 ? 45.897 -2.597 -28.800 1.00 51.53 239 PRO A C 1
ATOM 1928 O O . PRO A 1 239 ? 46.412 -2.169 -29.834 1.00 51.53 239 PRO A O 1
ATOM 1931 N N . LEU A 1 240 ? 46.514 -2.554 -27.618 1.00 58.22 240 LEU A N 1
ATOM 1932 C CA . LEU A 1 240 ? 47.928 -2.218 -27.471 1.00 58.22 240 LEU A CA 1
ATOM 1933 C C . LEU A 1 240 ? 48.746 -3.259 -28.252 1.00 58.22 240 LEU A C 1
ATOM 1935 O O . LEU A 1 240 ? 48.727 -4.440 -27.903 1.00 58.22 240 LEU A O 1
ATOM 1939 N N . LEU A 1 241 ? 49.391 -2.801 -29.329 1.00 47.16 241 LEU A N 1
ATOM 1940 C CA . LEU A 1 241 ? 50.443 -3.510 -30.065 1.00 47.16 241 LEU A CA 1
ATOM 1941 C C . LEU A 1 241 ? 51.709 -3.630 -29.213 1.00 47.16 241 LEU A C 1
ATOM 1943 O O . LEU A 1 241 ? 52.072 -2.618 -28.568 1.00 47.16 241 LEU A O 1
#

pLDDT: mean 83.9, std 20.76, range [29.59, 98.62]

Sequence (241 aa):
MKLTFYLYLIIVVFAFGIFTFTNSVFAQNEENHSSIVTITGIGLDLTKQALLTNNFNVAEKYSTMTNNFYGKNIQFLRSYNSALSDDIHIELLDLHSSILSKSDSATLINQINKIQELFSQIPFSGNSNILASSILSEADEQYQLAIQQNNLESYFFTQSLVEYSKKIVKQNPSDNDRLNQELNSFFKDLDESISKKQDFTIVGSLITAIQRDLLQTETIDSNKKIHMKKLEHYILNYPLL

Foldseek 3Di:
DPPVVVVVVVVVVVVVVPPPPPVPDPPVLLQLLLLLLVLLLLLLVQLLVCLVVVNLVLNLVSLVVSLVSLVVCLVSVVVVPVVLSVVLSVLSVVLNVCSVVVPRSVVSNVSSVVSNVSSVVSDDDDDLLSSLLSLLVQLLVLLQCCLVVVDVSSLVSSVSSLVVSVVSCVVPDDPDPVLSVVLVVLSVVLVVCSVVSHDSVVNVVSSVVNSVSSVVSVVVVVVVVVVVVVVVVCCVVDPDD

Radius of gyration: 22.84 Å; chains: 1; bounding box: 73×72×49 Å

Organism: NCBI:txid886738